Protein AF-A0A672TJY0-F1 (afdb_monomer)

Organism: Strigops habroptila (NCBI:txid2489341)

Nearest PDB structures (foldseek):
  9bcs-assembly1_A  TM=6.767E-01  e=7.576E-10  Homo sapiens
  9bcs-assembly1_B  TM=6.157E-01  e=4.297E-10  Homo sapiens
  9bcv-assembly1_B  TM=7.831E-01  e=4.524E-06  Homo sapiens
  7d9s-assembly1_A  TM=6.831E-01  e=6.603E-06  Homo sapiens
  8hbe-assembly1_A  TM=6.347E-01  e=1.406E-05  Homo sapiens

InterPro domains:
  IPR001054 Adenylyl cyclase class-3/4/guanylyl cyclase [PF00211] (89-142)
  IPR001054 Adenylyl cyclase class-3/4/guanylyl cyclase [PS50125] (97-141)
  IPR001054 Adenylyl cyclase class-3/4/guanylyl cyclase [SM00044] (61-185)
  IPR001054 Adenylyl cyclase class-3/4/guanylyl cyclase [cd07302] (95-141)
  IPR011645 Haem NO binding associated [PF07701] (37-82)
  IPR029787 Nucleotide cyclase [G3DSA:3.30.70.1230] (84-148)
  IPR029787 Nucleotide cyclase [SSF55073] (83-142)
  IPR050401 Cyclic nucleotide synthase [PTHR11920] (1-141)

Foldseek 3Di:
DVQCPDPDPVSHDDPVVVVVVVVVVCPVPPCVPVVVVVVVVVVVVVVVVVVVVVVVVVVVVVVVVVLVVLVVVDPPVVSVCVVVVHDDDDDDDPDKDKDWDDDPCLVVVPVVDDPVVNVVVVVVLVVQLVVLVVVDQWDWDDDDHTIIIIHPPDPPDDPDPDPVVVVSVVSSVVVVVVVVCVVDPDDDDDD

pLDDT: mean 75.31, std 16.15, range [34.59, 96.5]

Secondary structure (DSSP, 8-state):
-GGGG-SSGGGSPPHHHHHHHHHHHTTTTHHHHHHHHHHHHHHHHHHHHHHHHHHHHHHHHHHHHHHHHHHHHS-HHHHHHHHTT---PPPP-S---EEE---TTHHHHHHHS-HHHHHHHHHHHHHHHHHHHTTSS-EEEEETTEEEEEPPPP-S------THHHHHHHHHHHHHHHHHHHH-S--PPP-

Mean predicted aligned error: 16.11 Å

Structure (mmCIF, N/CA/C/O backbone):
data_AF-A0A672TJY0-F1
#
_entry.id   AF-A0A672TJY0-F1
#
loop_
_atom_site.group_PDB
_atom_site.id
_atom_site.type_symbol
_atom_site.label_atom_id
_atom_site.label_alt_id
_atom_site.label_comp_id
_atom_site.label_asym_id
_atom_site.label_entity_id
_atom_site.label_seq_id
_atom_site.pdbx_PDB_ins_code
_atom_site.Cartn_x
_atom_site.Cartn_y
_atom_site.Cartn_z
_atom_site.occupancy
_atom_site.B_iso_or_equiv
_atom_site.auth_seq_id
_atom_site.auth_comp_id
_atom_site.auth_asym_id
_atom_site.auth_atom_id
_atom_site.pdbx_PDB_model_num
ATOM 1 N N . MET A 1 1 ? -26.526 -12.636 70.906 1.00 60.78 1 MET A N 1
ATOM 2 C CA . MET A 1 1 ? -26.322 -13.919 70.184 1.00 60.78 1 MET A CA 1
ATOM 3 C C . MET A 1 1 ? -26.389 -15.141 71.097 1.00 60.78 1 MET A C 1
ATOM 5 O O . MET A 1 1 ? -27.120 -16.050 70.745 1.00 60.78 1 MET A O 1
ATOM 9 N N . LYS A 1 2 ? -25.710 -15.193 72.260 1.00 67.88 2 LYS A N 1
ATOM 10 C CA . LYS A 1 2 ? -25.838 -16.337 73.198 1.00 67.88 2 LYS A CA 1
ATOM 11 C C . LYS A 1 2 ? -27.252 -16.492 73.793 1.00 67.88 2 LYS A C 1
ATOM 13 O O . LYS A 1 2 ? -27.702 -17.608 74.003 1.00 67.88 2 LYS A O 1
ATOM 18 N N . GLU A 1 3 ? -27.973 -15.387 73.980 1.00 70.31 3 GLU A N 1
ATOM 19 C CA . GLU A 1 3 ? -29.345 -15.362 74.525 1.00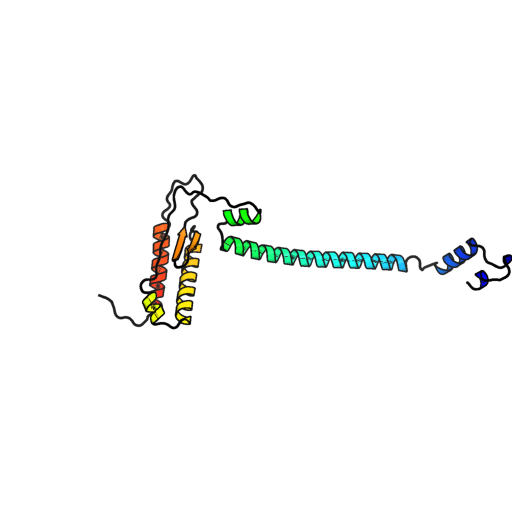 70.31 3 GLU A CA 1
ATOM 20 C C . GLU A 1 3 ? -30.402 -15.978 73.589 1.00 70.31 3 GLU A C 1
ATOM 22 O O . GLU A 1 3 ? -31.406 -16.507 74.056 1.00 70.31 3 GLU A O 1
ATOM 27 N N . CYS A 1 4 ? -30.152 -16.008 72.274 1.00 71.81 4 CYS A N 1
ATOM 28 C CA . CYS A 1 4 ? -31.047 -16.641 71.295 1.00 71.81 4 CYS A CA 1
ATOM 29 C C . CYS A 1 4 ? -31.077 -18.176 71.420 1.00 71.81 4 CYS A C 1
ATOM 31 O O . CYS A 1 4 ? -32.008 -18.814 70.938 1.00 71.81 4 CYS A O 1
ATOM 33 N N . TRP A 1 5 ? -30.068 -18.756 72.081 1.00 75.56 5 TRP A N 1
ATOM 34 C CA . TRP A 1 5 ? -29.913 -20.194 72.315 1.00 75.56 5 TRP A CA 1
ATOM 35 C C . TRP A 1 5 ? -30.349 -20.615 73.723 1.00 75.56 5 TRP A C 1
ATOM 37 O O . TRP A 1 5 ? -30.040 -21.721 74.154 1.00 75.56 5 TRP A O 1
ATOM 47 N N . SER A 1 6 ? -31.054 -19.748 74.460 1.00 83.06 6 SER A N 1
ATOM 48 C CA . SER A 1 6 ? -31.549 -20.090 75.796 1.00 83.06 6 SER A CA 1
ATOM 49 C C . SER A 1 6 ? -32.483 -21.305 75.743 1.00 83.06 6 SER A C 1
ATOM 51 O O . SER A 1 6 ? -33.365 -21.379 74.886 1.00 83.06 6 SER A O 1
ATOM 53 N N . GLU A 1 7 ? -32.315 -22.264 76.653 1.00 77.75 7 GLU A N 1
ATOM 54 C CA . GLU A 1 7 ? -33.184 -23.449 76.751 1.00 77.75 7 GLU A CA 1
ATOM 55 C C . GLU A 1 7 ? -34.613 -23.091 77.185 1.00 77.75 7 GLU A C 1
ATOM 57 O O . GLU A 1 7 ? -35.556 -23.816 76.881 1.00 77.75 7 GLU A O 1
ATOM 62 N N . GLN A 1 8 ? -34.789 -21.938 77.837 1.00 78.00 8 GLN A N 1
ATOM 63 C CA . GLN A 1 8 ? -36.092 -21.421 78.246 1.00 78.00 8 GLN A CA 1
ATOM 64 C C . GLN A 1 8 ? -36.676 -20.527 77.134 1.00 78.00 8 GLN A C 1
ATOM 66 O O . GLN A 1 8 ? -36.076 -19.490 76.833 1.00 78.00 8 GLN A O 1
ATOM 71 N N . PRO A 1 9 ? -37.835 -20.878 76.533 1.00 76.25 9 PRO A N 1
ATOM 72 C CA . PRO A 1 9 ? -38.401 -20.156 75.387 1.00 76.25 9 PRO A CA 1
ATOM 73 C C . PRO A 1 9 ? -38.665 -18.672 75.659 1.00 76.25 9 PRO A C 1
ATOM 75 O O . PRO A 1 9 ? -38.438 -17.837 74.794 1.00 76.25 9 PRO A O 1
ATOM 78 N N . GLU A 1 10 ? -39.078 -18.343 76.881 1.00 79.19 10 GLU A N 1
ATOM 79 C CA . GLU A 1 10 ? -39.470 -16.988 77.293 1.00 79.19 10 GLU A CA 1
ATOM 80 C C . GLU A 1 10 ? -38.282 -16.033 77.466 1.00 79.19 10 GLU A C 1
ATOM 82 O O . GLU A 1 10 ? -38.445 -14.818 77.462 1.00 79.19 10 GLU A O 1
ATOM 87 N N . LYS A 1 11 ? -37.068 -16.579 77.606 1.00 78.31 11 LYS A N 1
ATOM 88 C CA . LYS A 1 11 ? -35.829 -15.799 77.720 1.00 78.31 11 LYS A CA 1
ATOM 89 C C . LYS A 1 11 ? -35.180 -15.519 76.370 1.00 78.31 11 LYS A C 1
ATOM 91 O O . LYS A 1 11 ? -34.164 -14.826 76.321 1.00 78.31 11 LYS A O 1
ATOM 96 N N . ARG A 1 12 ? -35.723 -16.073 75.282 1.00 82.81 12 ARG A N 1
ATOM 97 C CA . ARG A 1 12 ? -35.229 -15.782 73.939 1.00 82.81 12 ARG A CA 1
ATOM 98 C C . ARG A 1 12 ? -35.766 -14.418 73.509 1.00 82.81 12 ARG A C 1
ATOM 100 O O . ARG A 1 12 ? -36.970 -14.194 73.604 1.00 82.81 12 ARG A O 1
ATOM 107 N N . PRO A 1 13 ? -34.902 -13.517 73.024 1.00 81.88 13 PRO A N 1
ATOM 108 C CA . PRO A 1 13 ? -35.352 -12.231 72.525 1.00 81.88 13 PRO A CA 1
ATOM 109 C C . PRO A 1 13 ? -36.282 -12.418 71.324 1.00 81.88 13 PRO A C 1
ATOM 111 O O . PRO A 1 13 ? -36.065 -13.291 70.477 1.00 81.88 13 PRO A O 1
ATOM 114 N N . THR A 1 14 ? -37.311 -11.580 71.241 1.00 81.12 14 THR A N 1
ATOM 115 C CA . THR A 1 14 ? -38.257 -11.579 70.121 1.00 81.12 14 THR A CA 1
ATOM 116 C C . THR A 1 14 ? -37.554 -11.123 68.840 1.00 81.12 14 THR A C 1
ATOM 118 O O . THR A 1 14 ? -36.586 -10.362 68.894 1.00 81.12 14 THR A O 1
ATOM 121 N N . ILE A 1 15 ? -38.054 -11.541 67.672 1.00 78.50 15 ILE A N 1
ATOM 122 C CA . ILE A 1 15 ? -37.489 -11.159 66.364 1.00 78.50 15 ILE A CA 1
ATOM 123 C C . ILE A 1 15 ? -37.313 -9.638 66.245 1.00 78.50 15 ILE A C 1
ATOM 125 O O . ILE A 1 15 ? -36.255 -9.193 65.804 1.00 78.50 15 ILE A O 1
ATOM 129 N N . ASP A 1 16 ? -38.270 -8.846 66.730 1.00 79.19 16 ASP A N 1
ATOM 130 C CA . ASP A 1 16 ? -38.181 -7.380 66.712 1.00 79.19 16 ASP A CA 1
ATOM 131 C C . ASP A 1 16 ? -37.007 -6.845 67.550 1.00 79.19 16 ASP A C 1
ATOM 133 O O . ASP A 1 16 ? -36.272 -5.963 67.112 1.00 79.19 16 ASP A O 1
ATOM 137 N N . GLN A 1 17 ? -36.746 -7.445 68.715 1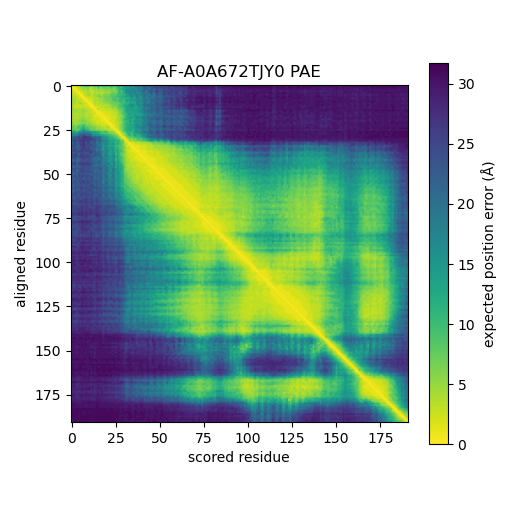.00 80.06 17 GLN A N 1
ATOM 138 C CA . GLN A 1 17 ? -35.631 -7.068 69.593 1.00 80.06 17 GLN A CA 1
ATOM 139 C C . GLN A 1 17 ? -34.272 -7.432 68.979 1.00 80.06 17 GLN A C 1
ATOM 141 O O . GLN A 1 17 ? -33.296 -6.691 69.123 1.00 80.06 17 GLN A O 1
ATOM 146 N N . ILE A 1 18 ? -34.205 -8.557 68.258 1.00 76.81 18 ILE A N 1
ATOM 147 C CA . ILE A 1 18 ? -33.018 -8.958 67.492 1.00 76.81 18 ILE A CA 1
ATOM 148 C C . ILE A 1 18 ? -32.789 -7.974 66.339 1.00 76.81 18 ILE A C 1
ATOM 150 O O . ILE A 1 18 ? -31.654 -7.547 66.112 1.00 76.81 18 ILE A O 1
ATOM 154 N N . PHE A 1 19 ? -33.854 -7.576 65.640 1.00 74.31 19 PHE A N 1
ATOM 155 C CA . PHE A 1 19 ? -33.788 -6.584 64.569 1.00 74.31 19 PHE A CA 1
ATOM 156 C C . PHE A 1 19 ? -33.321 -5.220 65.077 1.00 74.31 19 PHE A C 1
ATOM 158 O O . PHE A 1 19 ? -32.465 -4.607 64.439 1.00 74.31 19 PHE A O 1
ATOM 165 N N . ASP A 1 20 ? -33.798 -4.766 66.234 1.00 75.00 20 ASP A N 1
ATOM 166 C CA . ASP A 1 20 ? -33.368 -3.504 66.837 1.00 75.00 20 ASP A CA 1
ATOM 167 C C . ASP A 1 20 ? -31.916 -3.550 67.333 1.00 75.00 20 ASP A C 1
ATOM 169 O O . ASP A 1 20 ? -31.157 -2.600 67.101 1.00 75.00 20 ASP A O 1
ATOM 173 N N . GLN A 1 21 ? -31.467 -4.673 67.908 1.00 74.62 21 GLN A N 1
ATOM 174 C CA . GLN A 1 21 ? -30.045 -4.884 68.210 1.00 74.62 21 GLN A CA 1
ATOM 175 C C . GLN A 1 21 ? -29.193 -4.845 66.938 1.00 74.62 21 GLN A C 1
ATOM 177 O O . GLN A 1 21 ? -28.171 -4.159 66.898 1.00 74.62 21 GLN A O 1
ATOM 182 N N . PHE A 1 22 ? -29.622 -5.521 65.872 1.00 69.50 22 PHE A N 1
ATOM 183 C CA . PHE A 1 22 ? -28.904 -5.540 64.598 1.00 69.50 22 PHE A CA 1
ATOM 184 C C . PHE A 1 22 ? -28.882 -4.158 63.928 1.00 69.50 22 PHE A C 1
ATOM 186 O O . PHE A 1 22 ? -27.872 -3.737 63.360 1.00 69.50 22 PH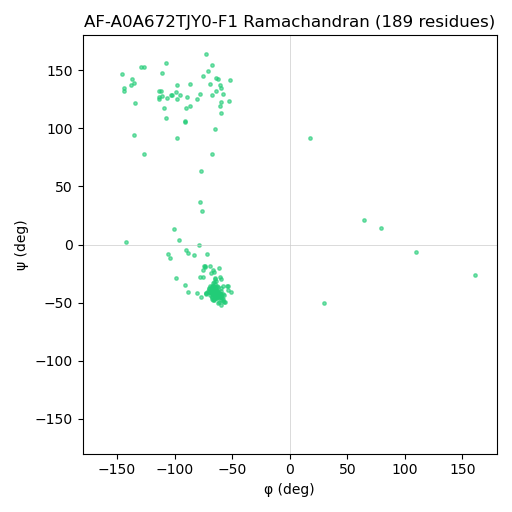E A O 1
ATOM 193 N N . LYS A 1 23 ? -29.973 -3.399 64.048 1.00 68.62 23 LYS A N 1
ATOM 194 C CA . LYS A 1 23 ? -30.097 -2.017 63.573 1.00 68.62 23 LYS A CA 1
ATOM 195 C C . LYS A 1 23 ? -29.194 -1.067 64.361 1.00 68.62 23 LYS A C 1
ATOM 197 O O . LYS A 1 23 ? -28.621 -0.163 63.759 1.00 68.62 23 LYS A O 1
ATOM 202 N N . SER A 1 24 ? -29.011 -1.297 65.663 1.00 66.81 24 SER A N 1
ATOM 203 C CA . SER A 1 24 ? -28.065 -0.561 66.510 1.00 66.81 24 SER A CA 1
ATOM 204 C C . SER A 1 24 ? -26.605 -0.901 66.196 1.00 66.81 24 SER A C 1
ATOM 206 O O . SER A 1 24 ? -25.774 -0.003 66.126 1.00 66.81 24 SER A O 1
ATOM 208 N N . ILE A 1 25 ? -26.288 -2.173 65.932 1.00 69.25 25 ILE A N 1
ATOM 209 C CA . ILE A 1 25 ? -24.944 -2.616 65.509 1.00 69.25 25 ILE A CA 1
ATOM 210 C C . ILE A 1 25 ? -24.576 -2.037 64.130 1.00 69.25 25 ILE A C 1
ATOM 212 O O . ILE A 1 25 ? -23.407 -1.774 63.847 1.00 69.25 25 ILE A O 1
ATOM 216 N N . ASN A 1 26 ? -25.582 -1.790 63.287 1.00 62.22 26 ASN A N 1
ATOM 217 C CA . ASN A 1 26 ? -25.426 -1.206 61.957 1.00 62.22 26 ASN A CA 1
ATOM 218 C C . ASN A 1 26 ? -25.650 0.316 61.891 1.00 62.22 26 ASN A C 1
ATOM 220 O O . ASN A 1 26 ? -25.586 0.876 60.789 1.00 62.22 26 ASN A O 1
ATOM 224 N N . LYS A 1 27 ? -25.881 1.011 63.018 1.00 54.38 27 LYS A N 1
ATOM 225 C CA . LYS A 1 27 ? -25.923 2.485 63.054 1.00 54.38 27 LYS A CA 1
ATOM 226 C C . LYS A 1 27 ? -24.528 3.024 62.708 1.00 54.38 27 LYS A C 1
ATOM 228 O O . LYS A 1 27 ? -23.634 3.032 63.542 1.00 54.38 27 LYS A O 1
ATOM 233 N N . GLY A 1 28 ? -24.353 3.429 61.448 1.00 56.12 28 GLY A N 1
ATOM 234 C CA . GLY A 1 28 ? -23.105 3.973 60.893 1.00 56.12 28 GLY A CA 1
ATOM 235 C C . GLY A 1 28 ? -22.367 3.069 59.896 1.00 56.12 28 GLY A C 1
ATOM 236 O O . GLY A 1 28 ? -21.402 3.518 59.294 1.00 56.12 28 GLY A O 1
ATOM 237 N N . ARG A 1 29 ? -22.805 1.816 59.677 1.00 56.53 29 ARG A N 1
ATOM 238 C CA . ARG A 1 29 ? -22.140 0.866 58.749 1.00 56.53 29 ARG A CA 1
ATOM 239 C C . ARG A 1 29 ? -22.870 0.622 57.426 1.00 56.53 29 ARG A C 1
ATOM 241 O O . ARG A 1 29 ? -22.308 -0.022 56.547 1.00 56.53 29 ARG A O 1
ATOM 248 N N . LYS A 1 30 ? -24.100 1.125 57.267 1.00 53.59 30 LYS A N 1
ATOM 249 C CA . LYS A 1 30 ? -24.905 0.912 56.047 1.00 53.59 30 LYS A CA 1
ATOM 250 C C . LYS A 1 30 ? -24.317 1.571 54.795 1.00 53.59 30 LYS A C 1
ATOM 252 O O . LYS A 1 30 ? -24.599 1.104 53.701 1.00 53.59 30 LYS A O 1
ATOM 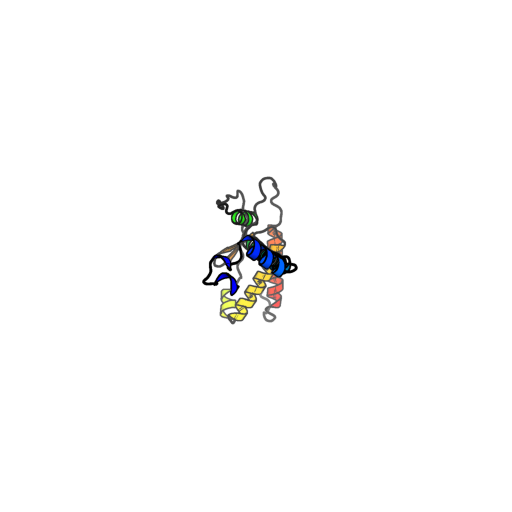257 N N . THR A 1 31 ? -23.506 2.609 54.963 1.00 54.44 31 THR A N 1
ATOM 258 C CA . THR A 1 31 ? -22.876 3.348 53.864 1.00 54.44 31 THR A CA 1
ATOM 259 C C . THR A 1 31 ? -21.634 2.618 53.343 1.00 54.44 31 THR A C 1
ATOM 261 O O . THR A 1 31 ? -21.522 2.384 52.154 1.00 54.44 31 THR A O 1
ATOM 264 N N . ASN A 1 32 ? -20.783 2.059 54.210 1.00 67.81 32 ASN A N 1
ATOM 265 C CA . ASN A 1 32 ? -19.475 1.531 53.785 1.00 67.81 32 ASN A CA 1
ATOM 266 C C . ASN A 1 32 ? -19.491 0.348 52.792 1.00 67.81 32 ASN A C 1
ATOM 268 O O . ASN A 1 32 ? -18.633 0.301 51.918 1.00 67.81 32 ASN A O 1
ATOM 272 N N . ILE A 1 33 ? -20.401 -0.630 52.912 1.00 73.44 33 ILE A N 1
ATOM 273 C CA . ILE A 1 33 ? -20.382 -1.815 52.021 1.00 73.44 33 ILE A CA 1
ATOM 274 C C . ILE A 1 33 ? -20.959 -1.472 50.648 1.00 73.44 33 ILE A C 1
ATOM 276 O O . ILE A 1 33 ? -20.384 -1.845 49.628 1.00 73.44 33 ILE A O 1
ATOM 280 N N . ILE A 1 34 ? -22.085 -0.756 50.630 1.00 78.31 34 ILE A N 1
ATOM 281 C CA . ILE A 1 34 ? -22.734 -0.340 49.386 1.00 78.31 34 ILE A CA 1
ATOM 282 C C . ILE A 1 34 ? -21.841 0.674 48.673 1.00 78.31 34 ILE A C 1
ATOM 284 O O . ILE A 1 34 ? -21.562 0.467 47.502 1.00 78.31 34 ILE A O 1
ATOM 288 N N . ASP A 1 35 ? -21.291 1.666 49.380 1.00 78.00 35 ASP A N 1
ATOM 289 C CA . ASP A 1 35 ? -20.353 2.639 48.805 1.00 78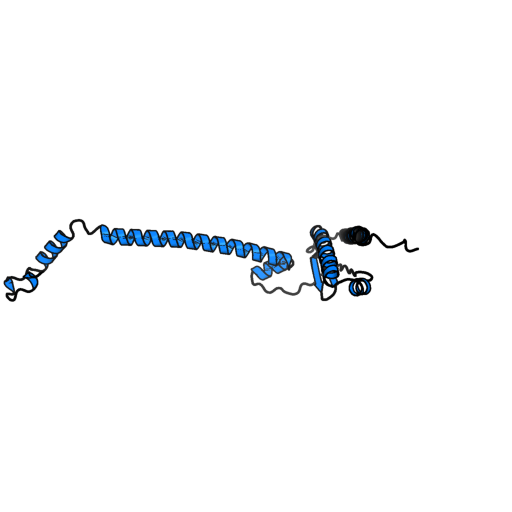.00 35 ASP A CA 1
ATOM 290 C C . ASP A 1 35 ? -19.077 1.960 48.292 1.00 78.00 35 ASP A C 1
ATOM 292 O O . ASP A 1 35 ? -18.555 2.332 47.245 1.00 78.00 35 ASP A O 1
ATOM 296 N N . SER A 1 36 ? -18.579 0.924 48.980 1.00 81.88 36 SER A N 1
ATOM 297 C CA . SER A 1 36 ? -17.430 0.152 48.498 1.00 81.88 36 SER A CA 1
ATOM 298 C C . SER A 1 36 ? -17.747 -0.636 47.228 1.00 81.88 36 SER A C 1
ATOM 300 O O . SER A 1 36 ? -16.880 -0.722 46.363 1.00 81.88 36 SER A O 1
ATOM 302 N N . MET A 1 37 ? -18.943 -1.219 47.104 1.00 82.12 37 MET A N 1
ATOM 303 C CA . MET A 1 37 ? -19.368 -1.882 45.867 1.00 82.12 37 MET A CA 1
ATOM 304 C C . MET A 1 37 ? -19.618 -0.880 44.743 1.00 82.12 37 MET A C 1
ATOM 306 O O . MET A 1 37 ? -19.260 -1.152 43.605 1.00 82.12 37 MET A O 1
ATOM 3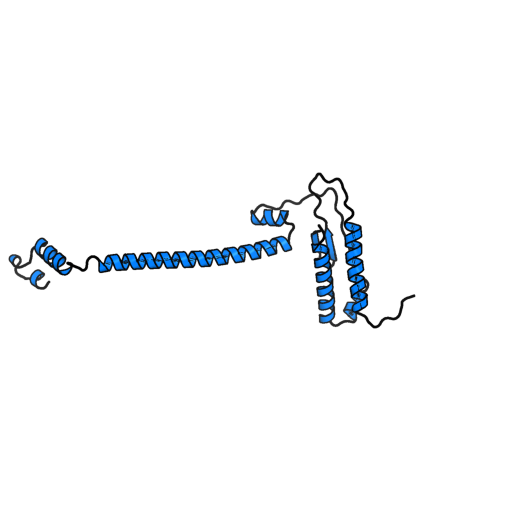10 N N . LEU A 1 38 ? -20.175 0.287 45.060 1.00 84.75 38 LEU A N 1
ATOM 311 C CA . LEU A 1 38 ? -20.447 1.352 44.099 1.00 84.75 38 LEU A CA 1
ATOM 312 C C . LEU A 1 38 ? -19.137 1.914 43.539 1.00 84.75 38 LEU A C 1
ATOM 314 O O . LEU A 1 38 ? -18.952 1.939 42.330 1.00 84.75 38 LEU A O 1
ATOM 318 N N . ARG A 1 39 ? -18.167 2.198 44.413 1.00 85.31 39 ARG A N 1
ATOM 319 C CA . ARG A 1 39 ? -16.814 2.617 44.031 1.00 85.31 39 ARG A CA 1
ATOM 320 C C . ARG A 1 39 ? -16.062 1.538 43.249 1.00 85.31 39 ARG A C 1
ATOM 322 O O . ARG A 1 39 ? -15.302 1.849 42.340 1.00 85.31 39 ARG A O 1
ATOM 329 N N . MET A 1 40 ? -16.270 0.266 43.589 1.00 87.12 40 MET A N 1
ATOM 330 C CA . MET A 1 40 ? -15.704 -0.853 42.836 1.00 87.12 40 MET A CA 1
ATOM 331 C C . MET A 1 40 ? -16.314 -0.941 41.429 1.00 87.12 40 MET A C 1
ATOM 333 O O . MET A 1 40 ? -15.573 -1.119 40.469 1.00 87.12 40 MET A O 1
ATOM 337 N N . LEU A 1 41 ? -17.632 -0.769 41.289 1.00 90.94 41 LEU A N 1
ATOM 338 C CA . LEU A 1 41 ? -18.321 -0.730 39.995 1.00 90.94 41 LEU A CA 1
ATOM 339 C C . LEU A 1 41 ? -17.905 0.480 39.152 1.00 90.94 41 LEU A C 1
ATOM 341 O O . LEU A 1 41 ? -17.645 0.317 37.965 1.00 90.94 41 LEU A O 1
ATOM 345 N N . GLU A 1 42 ? -17.784 1.663 39.755 1.00 90.50 42 GLU A N 1
ATOM 346 C CA . GLU A 1 42 ? -17.271 2.871 39.096 1.00 90.50 42 GLU A CA 1
ATOM 347 C C . GLU A 1 42 ? -15.842 2.660 38.588 1.00 90.50 42 GLU A C 1
ATOM 349 O O . GLU A 1 42 ? -15.541 2.967 37.436 1.00 90.50 42 GLU A O 1
ATOM 354 N N . GLN A 1 43 ? -14.973 2.066 39.411 1.00 91.38 43 GLN A N 1
ATOM 355 C CA . GLN A 1 43 ? -13.606 1.751 39.012 1.00 91.38 43 GLN A CA 1
ATOM 356 C C . GLN A 1 43 ? -13.566 0.716 37.879 1.00 91.38 43 GLN A C 1
ATOM 358 O O . GLN A 1 43 ? -12.793 0.875 36.939 1.00 91.38 43 GLN A O 1
ATOM 363 N N . TYR A 1 44 ? -14.408 -0.322 37.926 1.00 93.00 44 TYR A N 1
ATOM 364 C CA . TYR A 1 44 ? -14.514 -1.280 36.823 1.00 93.00 44 TYR A CA 1
ATOM 365 C C . TYR A 1 44 ? -15.030 -0.621 35.539 1.00 93.00 44 TYR A C 1
ATOM 367 O O . TYR A 1 44 ? -14.482 -0.907 34.481 1.00 93.00 44 TYR A O 1
ATOM 375 N N . SER A 1 45 ? -16.028 0.267 35.621 1.00 93.50 45 SER A N 1
ATOM 376 C CA . SER A 1 45 ? -16.551 1.013 34.467 1.00 93.50 45 SER A CA 1
ATOM 377 C C . SER A 1 45 ? -15.472 1.891 33.841 1.00 93.50 45 SER A C 1
ATOM 379 O O . SER A 1 45 ? -15.237 1.791 32.643 1.00 93.50 45 SER A O 1
ATOM 381 N N . SER A 1 46 ? -14.759 2.676 34.655 1.00 94.25 46 SER A N 1
ATOM 382 C CA . SER A 1 46 ? -13.666 3.538 34.188 1.00 94.25 46 SER A CA 1
ATOM 383 C C . SER A 1 46 ? -12.555 2.726 33.525 1.00 94.25 46 SER A C 1
ATOM 385 O O . SER A 1 46 ? -12.132 3.047 32.421 1.00 94.25 46 SER A O 1
ATOM 387 N N . ASN A 1 47 ? -12.111 1.639 34.164 1.00 94.62 47 ASN A N 1
ATOM 388 C CA . ASN A 1 47 ? -11.060 0.790 33.606 1.00 94.62 47 ASN A CA 1
ATOM 389 C C . ASN A 1 47 ? -11.504 0.128 32.290 1.00 94.62 47 ASN A C 1
ATOM 391 O O . ASN A 1 47 ? -10.692 -0.053 31.385 1.00 94.62 47 ASN A O 1
ATOM 395 N N . LEU A 1 48 ? -12.780 -0.261 32.185 1.00 95.19 48 LEU A N 1
ATOM 396 C CA . LEU A 1 48 ? -13.337 -0.844 30.966 1.00 95.19 48 LEU A CA 1
ATOM 397 C C . LEU A 1 48 ? -13.407 0.196 29.844 1.00 95.19 48 LEU A C 1
ATOM 399 O O . LEU A 1 48 ? -13.069 -0.125 28.712 1.00 95.19 48 LEU A O 1
ATOM 403 N N . GLU A 1 49 ? -13.818 1.426 30.147 1.00 95.50 49 GLU A N 1
ATOM 404 C CA . GLU A 1 49 ? -13.833 2.532 29.187 1.00 95.50 49 GLU A CA 1
ATOM 405 C C . GLU A 1 49 ? -12.428 2.851 28.675 1.00 95.50 49 GLU A C 1
ATOM 407 O O . GLU A 1 49 ? -12.239 2.989 27.467 1.00 95.50 49 GLU A O 1
ATOM 412 N N . ASP A 1 50 ? -11.437 2.892 29.568 1.00 95.38 50 ASP A N 1
ATOM 413 C CA . ASP A 1 50 ? -10.040 3.102 29.192 1.00 95.38 50 ASP A CA 1
ATOM 414 C C . ASP A 1 50 ? -9.526 1.970 28.293 1.00 95.38 50 ASP A C 1
ATOM 416 O O . ASP A 1 50 ? -8.920 2.240 27.255 1.00 95.38 50 ASP A O 1
ATOM 420 N N . LEU A 1 51 ? -9.833 0.713 28.634 1.00 95.62 51 LEU A N 1
ATOM 421 C CA . LEU A 1 51 ? -9.456 -0.444 27.822 1.00 95.62 51 LEU A CA 1
ATOM 422 C C . LEU A 1 51 ? -10.161 -0.434 26.460 1.00 95.62 51 LEU A C 1
ATOM 424 O O . LEU A 1 51 ? -9.537 -0.692 25.437 1.00 95.62 51 LEU A O 1
ATOM 428 N N . ILE A 1 52 ? -11.461 -0.131 26.416 1.00 96.50 52 ILE A N 1
ATOM 429 C CA . ILE A 1 52 ? -12.209 -0.023 25.158 1.00 96.50 52 ILE A CA 1
ATOM 430 C C . ILE A 1 52 ? -11.604 1.076 24.291 1.00 96.50 52 ILE A C 1
ATOM 432 O O . ILE A 1 52 ? -11.423 0.855 23.093 1.00 96.50 52 ILE A O 1
ATOM 436 N N . ARG A 1 53 ? -11.265 2.233 24.872 1.00 95.69 53 ARG A N 1
ATOM 437 C CA . ARG A 1 53 ? -10.623 3.332 24.148 1.00 95.69 53 ARG A CA 1
ATOM 438 C C . ARG A 1 53 ? -9.294 2.885 23.547 1.00 95.69 53 ARG A C 1
ATOM 440 O O . ARG A 1 53 ? -9.128 3.010 22.339 1.00 95.69 53 ARG A O 1
ATOM 447 N N . GLU A 1 54 ? -8.410 2.294 24.346 1.00 96.06 54 GLU A N 1
ATOM 448 C CA . GLU A 1 54 ? -7.107 1.794 23.886 1.00 96.06 54 GLU A CA 1
ATOM 449 C C . GLU A 1 54 ? -7.261 0.783 22.740 1.00 96.06 54 GLU A C 1
ATOM 451 O O . GLU A 1 54 ? -6.668 0.933 21.674 1.00 96.06 54 GLU A O 1
ATOM 456 N N . ARG A 1 55 ? -8.139 -0.212 22.903 1.00 95.44 55 ARG A N 1
ATOM 457 C CA . ARG A 1 55 ? -8.380 -1.230 21.868 1.00 95.44 55 ARG A CA 1
ATOM 458 C C . ARG A 1 55 ? -9.020 -0.655 20.606 1.00 95.44 55 ARG A C 1
ATOM 460 O O . ARG A 1 55 ? -8.755 -1.156 19.515 1.00 95.44 55 ARG A O 1
ATOM 467 N N . THR A 1 56 ? -9.855 0.372 20.739 1.00 95.44 56 THR A N 1
ATOM 468 C CA . THR A 1 56 ? -10.462 1.067 19.595 1.00 95.44 56 THR A CA 1
ATOM 469 C C . THR A 1 56 ? -9.412 1.867 18.828 1.00 95.44 56 THR A C 1
ATOM 471 O O . THR A 1 56 ? -9.404 1.834 17.600 1.00 95.44 56 THR A O 1
ATOM 474 N N . GLU A 1 57 ? -8.495 2.534 19.531 1.00 96.50 57 GLU A N 1
ATOM 475 C CA . GLU A 1 57 ? -7.371 3.252 18.920 1.00 96.50 57 GLU A CA 1
ATOM 476 C C . GLU A 1 57 ? -6.426 2.293 18.179 1.00 96.50 57 GLU A C 1
ATOM 478 O O . GLU A 1 57 ? -6.085 2.537 17.020 1.00 96.50 57 GLU A O 1
ATOM 483 N N . GLU A 1 58 ? -6.058 1.165 18.792 1.00 95.38 58 GLU A N 1
ATOM 484 C CA . GLU A 1 58 ? -5.243 0.131 18.139 1.00 95.38 58 GLU A CA 1
ATOM 485 C C . GLU A 1 58 ? -5.920 -0.433 16.882 1.00 95.38 58 GLU A C 1
ATOM 487 O O . GLU A 1 58 ? -5.271 -0.601 15.846 1.00 95.38 58 GLU A O 1
ATOM 492 N N . LEU A 1 59 ? -7.227 -0.704 16.959 1.00 95.19 59 LEU A N 1
ATOM 493 C CA . LEU A 1 59 ? -8.003 -1.207 15.829 1.00 95.19 59 LEU A CA 1
ATOM 494 C C . LEU A 1 59 ? -8.029 -0.202 14.674 1.00 95.19 59 LEU A C 1
ATOM 496 O O . LEU A 1 59 ? -7.873 -0.595 13.520 1.00 95.19 59 LEU A O 1
ATOM 500 N N . GLU A 1 60 ? -8.207 1.083 14.973 1.00 95.06 60 GLU A N 1
ATOM 5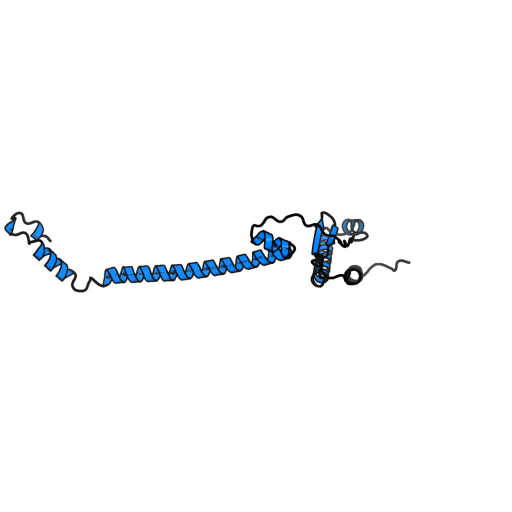01 C CA . GLU A 1 60 ? -8.238 2.135 13.959 1.00 95.06 60 GLU A CA 1
ATOM 502 C C . GLU A 1 60 ? -6.870 2.302 13.279 1.00 95.06 60 GLU A C 1
ATOM 504 O O . GLU A 1 60 ? -6.796 2.397 12.053 1.00 95.06 60 GLU A O 1
ATOM 509 N N . LEU A 1 61 ? -5.772 2.240 14.039 1.00 95.06 61 LEU A N 1
ATOM 510 C CA . LEU A 1 61 ? -4.418 2.264 13.475 1.00 95.06 61 LEU A CA 1
ATOM 511 C C . LEU A 1 61 ? -4.159 1.070 12.550 1.00 95.06 61 LEU A C 1
ATOM 513 O O . LEU A 1 61 ? -3.577 1.226 11.473 1.00 95.06 61 LEU A O 1
ATOM 517 N N . GLU A 1 62 ? -4.582 -0.126 12.951 1.00 92.69 62 GLU A N 1
ATOM 518 C CA . GLU A 1 62 ? -4.382 -1.332 12.148 1.00 92.69 62 GLU A CA 1
ATOM 519 C C . GLU A 1 62 ? -5.259 -1.339 10.890 1.00 92.69 62 GLU A C 1
ATOM 521 O O . GLU A 1 62 ? -4.802 -1.701 9.799 1.00 92.69 62 GLU A O 1
ATOM 526 N N . LYS A 1 63 ? -6.494 -0.844 11.008 1.00 91.50 63 LYS A N 1
ATOM 527 C CA . LYS A 1 63 ? -7.385 -0.614 9.871 1.00 91.50 63 LYS A CA 1
ATOM 528 C C . LYS A 1 63 ? -6.762 0.360 8.869 1.00 91.50 63 LYS A C 1
ATOM 530 O O . LYS A 1 63 ? -6.723 0.053 7.683 1.00 91.50 63 LYS A O 1
ATOM 535 N N . GLN A 1 64 ? -6.197 1.479 9.324 1.00 92.31 64 GLN A N 1
ATOM 536 C CA . GLN A 1 64 ? -5.535 2.449 8.441 1.00 92.31 64 GLN A CA 1
ATOM 537 C C . GLN A 1 64 ? -4.333 1.853 7.697 1.00 92.31 64 GLN A C 1
ATOM 539 O O . GLN A 1 64 ? -4.151 2.113 6.505 1.00 92.31 64 GLN A O 1
ATOM 544 N N . LYS A 1 65 ? -3.516 1.028 8.365 1.00 91.50 65 LYS A N 1
ATOM 545 C CA . LYS A 1 65 ? -2.404 0.321 7.705 1.00 91.50 65 LYS A CA 1
ATOM 546 C C . LYS A 1 65 ? -2.906 -0.654 6.644 1.00 91.50 65 LYS A C 1
ATOM 548 O O . LYS A 1 65 ? -2.352 -0.691 5.546 1.00 91.50 65 LYS A O 1
ATOM 553 N N . THR A 1 66 ? -3.953 -1.412 6.967 1.00 89.31 66 THR A N 1
ATOM 554 C CA . THR A 1 66 ? -4.559 -2.396 6.060 1.00 89.31 66 THR A CA 1
ATOM 555 C C . THR A 1 66 ? -5.148 -1.707 4.832 1.00 89.31 66 THR A C 1
ATOM 557 O O . THR A 1 66 ? -4.884 -2.118 3.704 1.00 89.31 66 THR A O 1
ATOM 560 N N . ASP A 1 67 ? -5.859 -0.598 5.035 1.00 88.19 67 ASP A N 1
ATOM 561 C CA . ASP A 1 67 ? -6.441 0.206 3.963 1.00 88.19 67 ASP A CA 1
ATOM 562 C C . ASP A 1 67 ? -5.372 0.788 3.037 1.00 88.19 67 ASP A C 1
ATOM 564 O O . ASP A 1 67 ? -5.531 0.753 1.817 1.00 88.19 67 ASP A O 1
ATOM 568 N N . LYS A 1 68 ? -4.266 1.286 3.604 1.00 87.88 68 LYS A N 1
ATOM 569 C CA . LYS A 1 68 ? -3.132 1.801 2.830 1.00 87.88 68 LYS A CA 1
ATOM 570 C C . LYS A 1 68 ? -2.456 0.706 2.008 1.00 87.88 68 LYS A C 1
ATOM 572 O O . LYS A 1 68 ? -2.056 0.953 0.876 1.00 87.88 68 LYS A O 1
ATOM 577 N N . LEU A 1 69 ? -2.310 -0.493 2.565 1.00 88.44 69 LEU A N 1
ATOM 578 C CA . LEU A 1 69 ? -1.732 -1.617 1.835 1.00 88.44 69 LEU A CA 1
ATOM 579 C C . LEU A 1 69 ? -2.643 -2.046 0.677 1.00 88.44 69 LEU A C 1
ATOM 581 O O . LEU A 1 69 ? -2.165 -2.310 -0.423 1.00 88.44 69 LEU A O 1
ATOM 585 N N . LEU A 1 70 ? -3.957 -2.072 0.906 1.00 86.88 70 LEU A N 1
ATOM 586 C CA . LEU A 1 70 ? -4.926 -2.476 -0.106 1.00 86.88 70 LEU A CA 1
ATOM 587 C C . LEU A 1 70 ? -4.911 -1.537 -1.321 1.00 86.88 70 LEU A C 1
ATOM 589 O O . LEU A 1 70 ? -4.918 -2.012 -2.455 1.00 86.88 70 LEU A O 1
ATOM 593 N N . THR A 1 71 ? -4.826 -0.224 -1.095 1.00 83.19 71 THR A N 1
ATOM 594 C CA . THR A 1 71 ? -4.755 0.775 -2.176 1.00 83.19 71 THR A CA 1
ATOM 595 C C . THR A 1 71 ? -3.403 0.819 -2.888 1.00 83.19 71 THR A C 1
ATOM 597 O O . THR A 1 71 ? -3.331 1.305 -4.010 1.00 83.19 71 THR A O 1
ATOM 600 N N . GLN A 1 72 ? -2.331 0.304 -2.276 1.00 82.44 72 GLN A N 1
ATOM 601 C CA . GLN A 1 72 ? -1.031 0.142 -2.942 1.00 82.44 72 GLN A CA 1
ATOM 602 C C . GLN A 1 72 ? -0.985 -1.080 -3.867 1.00 82.44 72 GLN A C 1
ATOM 604 O O . GLN A 1 72 ? -0.222 -1.091 -4.828 1.00 82.44 72 GLN A O 1
ATOM 609 N N . MET A 1 73 ? -1.780 -2.110 -3.573 1.00 83.50 73 MET A N 1
ATOM 610 C CA . MET A 1 73 ? -1.786 -3.365 -4.330 1.00 83.50 73 MET A CA 1
ATOM 611 C C . MET A 1 73 ? -2.801 -3.361 -5.477 1.00 83.50 73 MET A C 1
ATOM 613 O O . MET A 1 73 ? -2.571 -3.974 -6.521 1.00 83.50 73 MET A O 1
ATOM 617 N N . LEU A 1 74 ? -3.944 -2.706 -5.278 1.00 84.38 74 LEU A N 1
ATOM 618 C CA . LEU A 1 74 ? -5.096 -2.797 -6.168 1.00 84.38 74 LEU A CA 1
ATOM 619 C C . LEU A 1 74 ? -5.574 -1.412 -6.611 1.00 84.38 74 LEU A C 1
ATOM 621 O O . LEU A 1 74 ? -5.430 -0.449 -5.854 1.00 84.38 74 LEU A O 1
ATOM 625 N N . PRO A 1 75 ? -6.209 -1.317 -7.794 1.00 82.94 75 PRO A N 1
ATOM 626 C CA . PRO A 1 75 ? -6.915 -0.112 -8.212 1.00 82.94 75 PRO A CA 1
ATOM 627 C C . PRO A 1 75 ? -7.900 0.351 -7.124 1.00 82.94 75 PRO A C 1
ATOM 629 O O . PRO A 1 75 ? -8.562 -0.504 -6.518 1.00 82.94 75 PRO A O 1
ATOM 632 N N . PRO A 1 76 ? -8.070 1.665 -6.878 1.00 81.56 76 PRO A N 1
ATOM 633 C CA . PRO A 1 76 ? -8.955 2.171 -5.828 1.00 81.56 76 PRO A CA 1
ATOM 634 C C . PRO A 1 76 ? -10.393 1.644 -5.925 1.00 81.56 76 PRO A C 1
ATOM 636 O O . PRO A 1 76 ? -11.017 1.357 -4.906 1.00 81.56 76 PRO A O 1
ATOM 639 N N . SER A 1 77 ? -10.916 1.462 -7.143 1.00 82.44 77 SER A N 1
ATOM 640 C CA . SER A 1 77 ? -12.255 0.901 -7.376 1.00 82.44 77 SER A CA 1
ATOM 641 C C . SER A 1 77 ? -12.393 -0.533 -6.856 1.00 82.44 77 SER A C 1
ATOM 643 O O . SER A 1 77 ? -13.393 -0.872 -6.224 1.00 82.44 77 SER A O 1
ATOM 645 N N . VAL A 1 78 ? -11.375 -1.360 -7.096 1.00 85.44 78 VAL A N 1
ATOM 646 C CA . VAL A 1 78 ? -11.320 -2.761 -6.670 1.00 85.44 78 VAL A CA 1
ATOM 647 C C . VAL A 1 78 ? -11.098 -2.842 -5.162 1.00 85.44 78 VAL A C 1
ATOM 649 O O . VAL A 1 78 ? -11.772 -3.616 -4.485 1.00 85.44 78 VAL A O 1
ATOM 652 N N . ALA A 1 79 ? -10.205 -2.010 -4.619 1.00 87.38 79 ALA A N 1
ATOM 653 C CA . ALA A 1 79 ? -9.947 -1.935 -3.185 1.00 87.38 79 ALA A CA 1
ATOM 654 C C . ALA A 1 79 ? -11.226 -1.605 -2.394 1.00 87.38 79 ALA A C 1
ATOM 656 O O . ALA A 1 79 ? -11.546 -2.298 -1.430 1.00 87.38 79 ALA A O 1
ATOM 657 N N . GLU A 1 80 ? -11.999 -0.603 -2.821 1.00 87.31 80 GLU A N 1
ATOM 658 C CA . GLU A 1 80 ? -13.249 -0.226 -2.146 1.00 87.31 80 GLU A CA 1
ATOM 659 C C . GLU A 1 80 ? -14.336 -1.304 -2.263 1.00 87.31 80 GLU A C 1
ATOM 661 O O . GLU A 1 80 ? -15.017 -1.605 -1.282 1.00 87.31 80 GLU A O 1
ATOM 666 N N . ALA A 1 81 ? -14.468 -1.957 -3.422 1.00 87.50 81 ALA A N 1
ATOM 667 C CA . ALA A 1 81 ? -15.394 -3.080 -3.579 1.00 87.50 81 ALA A CA 1
ATOM 668 C C . ALA A 1 81 ? -15.061 -4.237 -2.617 1.00 87.50 81 ALA A C 1
ATOM 670 O O . ALA A 1 81 ? -15.958 -4.776 -1.961 1.00 87.50 81 ALA A O 1
ATOM 671 N N . LEU A 1 82 ? -13.770 -4.561 -2.468 1.00 88.69 82 LEU A N 1
ATOM 672 C CA . LEU A 1 82 ? -13.301 -5.584 -1.534 1.00 88.69 82 LEU A CA 1
ATOM 673 C C . LEU A 1 82 ? -13.534 -5.191 -0.071 1.00 88.69 82 LEU A C 1
ATOM 675 O O . LEU A 1 82 ? -13.973 -6.034 0.711 1.00 88.69 82 LEU A O 1
ATOM 679 N N . LYS A 1 83 ? -13.318 -3.922 0.302 1.00 87.88 83 LYS A N 1
ATOM 680 C CA . LYS A 1 83 ? -13.634 -3.422 1.655 1.00 87.88 83 LYS A CA 1
ATOM 681 C C . LYS A 1 83 ? -15.115 -3.563 1.996 1.00 87.88 83 LYS A C 1
ATOM 683 O O . LYS A 1 83 ? -15.455 -3.880 3.132 1.00 87.88 83 LYS A O 1
ATOM 688 N N . MET A 1 84 ? -15.996 -3.355 1.018 1.00 89.25 84 MET A N 1
ATOM 689 C CA . MET A 1 84 ? -17.442 -3.521 1.183 1.00 89.25 84 MET A CA 1
ATOM 690 C C . MET A 1 84 ? -17.898 -4.990 1.141 1.00 89.25 84 MET A C 1
ATOM 692 O O . MET A 1 84 ? -19.095 -5.254 1.243 1.00 89.25 84 MET A O 1
ATOM 696 N N . GLY A 1 85 ? -16.985 -5.952 0.958 1.00 89.31 85 GLY A N 1
ATOM 697 C CA . GLY A 1 85 ? -17.323 -7.371 0.808 1.00 89.31 85 GLY A CA 1
ATOM 698 C C . GLY A 1 85 ? -18.136 -7.670 -0.455 1.00 89.31 85 GLY A C 1
ATOM 699 O O . GLY A 1 85 ? -18.837 -8.679 -0.518 1.00 89.31 85 GLY A O 1
ATOM 700 N N . THR A 1 86 ? -18.084 -6.779 -1.447 1.00 89.81 86 THR A N 1
ATOM 701 C CA . THR A 1 86 ? -18.806 -6.930 -2.711 1.00 89.81 86 THR A CA 1
ATOM 702 C C . THR A 1 86 ? -17.951 -7.749 -3.682 1.00 89.81 86 THR A C 1
ATOM 704 O O . THR A 1 86 ? -16.739 -7.525 -3.753 1.00 89.81 86 THR A O 1
ATOM 707 N N . PRO A 1 87 ? -18.531 -8.701 -4.437 1.00 86.94 87 PRO A N 1
ATOM 708 C CA . PRO A 1 87 ? -17.791 -9.400 -5.480 1.00 86.94 87 PRO A CA 1
ATOM 709 C C . PRO A 1 87 ? -17.290 -8.410 -6.541 1.00 86.94 87 PRO A C 1
ATOM 711 O O . PRO A 1 87 ? -18.013 -7.505 -6.956 1.00 86.94 87 PRO A O 1
ATOM 714 N N . VAL A 1 88 ? -16.040 -8.587 -6.971 1.00 86.69 88 VAL A N 1
ATOM 715 C CA . VAL A 1 88 ? -15.428 -7.793 -8.042 1.00 86.69 88 VAL A CA 1
ATOM 716 C C . VAL A 1 88 ? -15.689 -8.508 -9.362 1.00 86.69 88 VAL A C 1
ATOM 718 O O . VAL A 1 88 ? -15.089 -9.546 -9.640 1.00 86.69 88 VAL A O 1
ATOM 721 N N . GLU A 1 89 ? -16.607 -7.965 -10.157 1.00 85.00 89 GLU A N 1
ATOM 722 C CA . GLU A 1 89 ? -16.912 -8.493 -11.487 1.00 85.00 89 GLU A CA 1
ATOM 723 C C . GLU A 1 89 ? -15.812 -8.114 -12.494 1.00 85.00 89 GLU A C 1
ATOM 725 O O . GLU A 1 89 ? -15.253 -7.016 -12.406 1.00 85.00 89 GLU A O 1
ATOM 730 N N . PRO A 1 90 ? -15.499 -8.983 -13.472 1.00 84.00 90 PRO A N 1
ATOM 731 C CA . PRO A 1 90 ? -14.575 -8.647 -14.546 1.00 84.00 90 PRO A CA 1
ATOM 732 C C . PRO A 1 90 ? -15.042 -7.411 -15.322 1.00 84.00 90 PRO A C 1
ATOM 734 O O . PRO A 1 90 ? -16.183 -7.345 -15.782 1.00 84.00 90 PRO A O 1
ATOM 737 N N . GLU A 1 91 ? -14.144 -6.446 -15.506 1.00 79.44 91 GLU A N 1
ATOM 738 C CA . GLU A 1 91 ? -14.439 -5.216 -16.238 1.00 79.44 91 GLU A CA 1
ATOM 739 C C . GLU A 1 91 ? -13.953 -5.307 -17.691 1.00 79.44 91 GLU A C 1
ATOM 741 O O . GLU A 1 91 ? -12.855 -5.794 -17.974 1.00 79.44 91 GLU A O 1
ATOM 746 N N . TYR A 1 92 ? -14.786 -4.838 -18.624 1.00 79.69 92 TYR A N 1
ATOM 747 C CA . TYR A 1 92 ? -14.420 -4.696 -20.030 1.00 79.69 92 TYR A CA 1
ATOM 748 C C . TYR A 1 92 ? -14.031 -3.251 -20.326 1.00 79.69 92 TYR A C 1
ATOM 750 O O . TYR A 1 92 ? -14.784 -2.321 -20.032 1.00 79.69 92 TYR A O 1
ATOM 758 N N . PHE A 1 93 ? -12.891 -3.080 -20.987 1.00 78.25 93 PHE A N 1
ATOM 759 C CA . PHE A 1 93 ? -12.376 -1.779 -21.385 1.00 78.25 93 PHE A CA 1
ATOM 760 C C . PHE A 1 93 ? -12.379 -1.653 -22.909 1.00 78.25 93 PHE A C 1
ATOM 762 O O . PHE A 1 93 ? -11.840 -2.510 -23.606 1.00 78.25 93 PHE A O 1
ATOM 769 N N . GLU A 1 94 ? -12.999 -0.585 -23.425 1.00 78.12 94 GLU A N 1
ATOM 770 C CA . GLU A 1 94 ? -13.100 -0.325 -24.872 1.00 78.12 94 GLU A CA 1
ATOM 771 C C . GLU A 1 94 ? -11.735 -0.032 -25.511 1.00 78.12 94 GLU A C 1
ATOM 773 O O . GLU A 1 94 ? -11.499 -0.399 -26.660 1.00 78.12 94 GLU A O 1
ATOM 778 N N . GLU A 1 95 ? -10.833 0.601 -24.760 1.00 75.56 95 GLU A N 1
ATOM 779 C CA . GLU A 1 95 ? -9.488 0.951 -25.198 1.00 75.56 95 GLU A CA 1
ATOM 780 C C . GLU A 1 95 ? -8.509 0.805 -24.028 1.00 75.56 95 GLU A C 1
ATOM 782 O O . GLU A 1 95 ? -8.770 1.279 -22.920 1.00 75.56 95 GLU A O 1
ATOM 787 N N . VAL A 1 96 ? -7.378 0.142 -24.277 1.00 73.38 96 VAL A N 1
ATOM 788 C CA . VAL A 1 96 ? -6.283 -0.011 -23.313 1.00 73.38 96 VAL A CA 1
ATOM 789 C C . VAL A 1 96 ? -4.947 0.197 -24.011 1.00 73.38 96 VAL A C 1
ATOM 791 O O . VAL A 1 96 ? -4.743 -0.256 -25.137 1.00 73.38 96 VAL A O 1
ATOM 794 N N . THR A 1 97 ? -4.015 0.839 -23.312 1.00 71.06 97 THR A N 1
ATOM 795 C CA . THR A 1 97 ? -2.628 0.991 -23.763 1.00 71.06 97 THR A CA 1
ATOM 796 C C . THR A 1 97 ? -1.729 0.207 -22.824 1.00 71.06 97 THR A C 1
ATOM 798 O O . THR A 1 97 ? -1.768 0.416 -21.612 1.00 71.06 97 THR A O 1
ATOM 801 N N . LEU A 1 98 ? -0.929 -0.695 -23.392 1.00 75.50 98 LEU A N 1
ATOM 802 C CA . LEU A 1 98 ? 0.007 -1.539 -22.657 1.00 75.50 98 LEU A CA 1
ATOM 803 C C . LEU A 1 98 ? 1.437 -1.117 -22.979 1.00 75.50 98 LEU A C 1
ATOM 805 O O . LEU A 1 98 ? 1.823 -1.054 -24.148 1.00 75.50 98 LEU A O 1
ATOM 809 N N . TYR A 1 99 ? 2.226 -0.867 -21.938 1.00 74.94 99 TYR A N 1
ATOM 810 C CA . TYR A 1 99 ? 3.658 -0.624 -22.065 1.00 74.94 99 TYR A CA 1
ATOM 811 C C . TYR A 1 99 ? 4.445 -1.869 -21.664 1.00 74.94 99 TYR A C 1
ATOM 813 O O . TYR A 1 99 ? 4.254 -2.412 -20.574 1.00 74.94 99 TYR A O 1
ATOM 821 N N . PHE A 1 100 ? 5.349 -2.282 -22.549 1.00 76.00 100 PHE A N 1
ATOM 822 C CA . PHE A 1 100 ? 6.256 -3.403 -22.351 1.00 76.00 100 PHE A CA 1
ATOM 823 C C . PHE A 1 100 ? 7.684 -2.890 -22.284 1.00 76.00 100 PHE A C 1
ATOM 825 O O . PHE A 1 100 ? 8.119 -2.138 -23.158 1.00 76.00 100 PHE A O 1
ATOM 832 N N . SER A 1 101 ? 8.424 -3.344 -21.279 1.00 74.75 101 SER A N 1
ATOM 833 C CA . SER A 1 101 ? 9.837 -3.028 -21.128 1.00 74.75 101 SER A CA 1
ATOM 834 C C . SER A 1 101 ? 10.602 -4.272 -20.715 1.00 74.75 101 SER A C 1
ATOM 836 O O . SER A 1 101 ? 10.158 -5.013 -19.841 1.00 74.75 101 SER A O 1
ATOM 838 N N . ASP A 1 102 ? 11.766 -4.458 -21.327 1.00 81.31 102 ASP A N 1
ATOM 839 C CA . ASP A 1 102 ? 12.727 -5.502 -20.989 1.00 81.31 102 ASP A CA 1
ATOM 840 C C . ASP A 1 102 ? 14.117 -4.882 -20.798 1.00 81.31 102 ASP A C 1
ATOM 842 O O . ASP A 1 102 ? 14.429 -3.828 -21.364 1.00 81.31 102 ASP A O 1
ATOM 846 N N . ILE A 1 103 ? 14.947 -5.523 -19.979 1.00 81.31 103 ILE A N 1
ATOM 847 C CA . ILE A 1 103 ? 16.316 -5.094 -19.708 1.00 81.31 103 ILE A CA 1
ATOM 848 C C . ILE A 1 103 ? 17.235 -5.789 -20.711 1.00 81.31 103 ILE A C 1
ATOM 850 O O . ILE A 1 103 ? 17.553 -6.976 -20.598 1.00 81.31 103 ILE A O 1
ATOM 854 N N . VAL A 1 104 ? 17.714 -5.023 -21.690 1.00 82.19 104 VAL A N 1
ATOM 855 C CA . VAL A 1 104 ? 18.627 -5.540 -22.714 1.00 82.19 104 VAL A CA 1
ATOM 856 C C . VAL A 1 104 ? 19.899 -6.084 -22.062 1.00 82.19 104 VAL A C 1
ATOM 858 O O . VAL A 1 104 ? 20.622 -5.369 -21.372 1.00 82.19 104 VAL A O 1
ATOM 861 N N . GLY A 1 105 ? 20.193 -7.360 -22.315 1.00 81.50 105 GLY A N 1
ATOM 862 C CA . GLY A 1 105 ? 21.404 -8.012 -21.815 1.00 81.50 105 GLY A CA 1
ATOM 863 C C . GLY A 1 105 ? 21.338 -8.456 -20.351 1.00 81.50 105 GLY A C 1
ATOM 864 O O . GLY A 1 105 ? 22.377 -8.817 -19.802 1.00 81.50 105 GLY A O 1
ATOM 865 N N . PHE A 1 106 ? 20.152 -8.491 -19.729 1.00 84.88 106 PHE A N 1
ATOM 866 C CA . PHE A 1 106 ? 19.982 -8.950 -18.346 1.00 84.88 106 PHE A CA 1
ATOM 867 C C . PHE A 1 106 ? 20.574 -10.344 -18.087 1.00 84.88 106 PHE A C 1
ATOM 869 O O . PHE A 1 106 ? 21.218 -10.555 -17.063 1.00 84.88 106 PHE A O 1
ATOM 876 N N . THR A 1 107 ? 20.442 -11.285 -19.029 1.00 85.88 107 THR A N 1
ATOM 877 C CA . THR A 1 107 ? 21.052 -12.626 -18.923 1.00 85.88 107 THR A CA 1
ATOM 878 C C . THR A 1 107 ? 22.575 -12.563 -18.808 1.00 85.88 107 THR A C 1
ATOM 880 O O . THR A 1 107 ? 23.170 -13.299 -18.032 1.00 85.88 107 THR A O 1
ATOM 883 N N . THR A 1 108 ? 23.218 -11.665 -19.553 1.00 85.50 108 THR A N 1
ATOM 884 C CA . THR A 1 108 ? 24.675 -11.494 -19.506 1.00 85.50 108 THR A CA 1
ATOM 885 C C . THR A 1 108 ? 25.107 -10.816 -18.211 1.00 85.50 108 THR A C 1
ATOM 887 O O . THR A 1 108 ? 26.081 -11.244 -17.604 1.00 85.50 108 THR A O 1
ATOM 890 N N . ILE A 1 109 ? 24.371 -9.788 -17.774 1.00 83.19 109 ILE A N 1
ATOM 891 C CA . ILE A 1 109 ? 24.644 -9.063 -16.524 1.00 83.19 109 ILE A CA 1
ATOM 892 C C . ILE A 1 109 ? 24.510 -10.016 -15.332 1.00 83.19 109 ILE A C 1
ATOM 894 O O . ILE A 1 109 ? 25.436 -10.154 -14.544 1.00 83.19 109 ILE A O 1
ATOM 898 N N . SER A 1 110 ? 23.403 -10.754 -15.253 1.00 87.44 110 SER A N 1
ATOM 899 C CA . SER A 1 110 ? 23.166 -11.729 -14.181 1.00 87.44 110 SER A CA 1
ATOM 900 C C . SER A 1 110 ? 24.149 -12.901 -14.187 1.00 87.44 110 SER A C 1
ATOM 902 O O . SER A 1 110 ? 24.454 -13.430 -13.126 1.00 87.44 110 SER A O 1
ATOM 904 N N . ALA A 1 111 ? 24.682 -13.291 -15.349 1.00 88.81 111 ALA A N 1
ATOM 905 C CA . ALA A 1 111 ? 25.715 -14.322 -15.437 1.00 88.81 111 ALA A CA 1
ATOM 906 C C . ALA A 1 111 ? 27.111 -13.841 -14.995 1.00 88.81 111 ALA A C 1
ATOM 908 O O . ALA A 1 111 ? 27.961 -14.674 -14.685 1.00 88.81 111 ALA A O 1
ATOM 909 N N . MET A 1 112 ? 27.370 -12.528 -15.006 1.00 88.62 112 MET A N 1
ATOM 910 C CA . MET A 1 112 ? 28.672 -11.935 -14.661 1.00 88.62 112 MET A CA 1
ATOM 911 C C . MET A 1 112 ? 28.711 -11.288 -13.269 1.00 88.62 112 MET A C 1
ATOM 913 O O . MET A 1 112 ? 29.800 -10.951 -12.808 1.00 88.62 112 MET A O 1
ATOM 917 N N . SER A 1 113 ? 27.560 -11.110 -12.621 1.00 88.56 113 SER A N 1
ATOM 918 C CA . SER A 1 113 ? 27.415 -10.455 -11.316 1.00 88.56 113 SER A CA 1
ATOM 919 C C . SER A 1 113 ? 27.091 -11.446 -10.204 1.00 88.56 113 SER A C 1
ATOM 921 O O . SER A 1 113 ? 26.528 -12.517 -10.445 1.00 88.56 113 SER A O 1
ATOM 923 N N . GLU A 1 114 ? 27.404 -11.076 -8.964 1.00 91.50 114 GLU A N 1
ATOM 924 C CA . GLU A 1 114 ? 26.952 -11.853 -7.814 1.00 91.50 114 GLU A CA 1
ATOM 925 C C . GLU A 1 114 ? 25.433 -11.695 -7.612 1.00 91.50 114 GLU A C 1
ATOM 927 O O . GLU A 1 114 ? 24.875 -10.630 -7.890 1.00 91.50 114 GLU A O 1
ATOM 932 N N . PRO A 1 115 ? 24.730 -12.719 -7.087 1.00 89.62 115 PRO A N 1
ATOM 933 C CA . PRO A 1 115 ? 23.280 -12.657 -6.897 1.00 89.62 115 PRO A CA 1
ATOM 934 C C . PRO A 1 115 ? 22.803 -11.436 -6.103 1.00 89.62 115 PRO A C 1
ATOM 936 O O . PRO A 1 115 ? 21.748 -10.888 -6.412 1.00 89.62 115 PRO A O 1
ATOM 939 N N . ILE A 1 116 ? 23.578 -10.994 -5.107 1.00 89.25 116 ILE A N 1
ATOM 940 C CA . ILE A 1 116 ? 23.236 -9.817 -4.301 1.00 89.25 116 ILE A CA 1
ATOM 941 C C . ILE A 1 116 ? 23.287 -8.525 -5.128 1.00 89.25 116 ILE A C 1
ATOM 943 O O . ILE A 1 116 ? 22.366 -7.720 -5.059 1.00 89.25 116 ILE A O 1
ATOM 947 N N . GLU A 1 117 ? 24.284 -8.383 -6.003 1.00 86.06 117 GLU A N 1
ATOM 948 C CA . GLU A 1 117 ? 24.444 -7.214 -6.873 1.00 86.06 117 GLU A CA 1
ATOM 949 C C . GLU A 1 117 ? 23.309 -7.118 -7.900 1.00 86.06 117 GLU A C 1
ATOM 951 O O . GLU A 1 117 ? 22.842 -6.027 -8.231 1.00 86.06 117 GLU A O 1
ATOM 956 N N . VAL A 1 118 ? 22.828 -8.266 -8.392 1.00 87.75 118 VAL A N 1
ATOM 957 C CA . VAL A 1 118 ? 21.673 -8.326 -9.301 1.00 87.75 118 VAL A CA 1
ATOM 958 C C . VAL A 1 118 ? 20.397 -7.883 -8.585 1.00 87.75 118 VAL A C 1
ATOM 960 O O . VAL A 1 118 ? 19.599 -7.141 -9.161 1.00 87.75 118 VAL A O 1
ATOM 963 N N . VAL A 1 119 ? 20.199 -8.314 -7.336 1.00 88.62 119 VAL A N 1
ATOM 964 C CA . VAL A 1 119 ? 19.044 -7.903 -6.524 1.00 88.62 119 VAL A CA 1
ATOM 965 C C . VAL A 1 119 ? 19.081 -6.401 -6.257 1.00 88.62 119 VAL A C 1
ATOM 967 O O . VAL A 1 119 ? 18.068 -5.738 -6.473 1.00 88.62 119 VAL A O 1
ATOM 970 N N . ASP A 1 120 ? 20.233 -5.853 -5.876 1.00 87.62 120 ASP A N 1
ATOM 971 C CA . ASP A 1 120 ? 20.393 -4.417 -5.623 1.00 87.62 120 ASP A CA 1
ATOM 972 C C . ASP A 1 120 ? 20.138 -3.590 -6.894 1.00 87.62 120 ASP A C 1
ATOM 974 O O . ASP A 1 120 ? 19.405 -2.596 -6.876 1.00 87.62 120 ASP A O 1
ATOM 978 N N . LEU A 1 121 ? 20.659 -4.043 -8.042 1.00 85.44 121 LEU A N 1
ATOM 979 C CA . LEU A 1 121 ? 20.403 -3.415 -9.338 1.00 85.44 121 LEU A CA 1
ATOM 980 C C . LEU A 1 121 ? 18.902 -3.342 -9.645 1.00 85.44 121 LEU A C 1
ATOM 982 O O . LEU A 1 121 ? 18.415 -2.273 -10.037 1.00 85.44 121 LEU A O 1
ATOM 986 N N . LEU A 1 122 ? 18.192 -4.464 -9.490 1.00 87.75 122 LEU A N 1
ATOM 987 C CA . LEU A 1 122 ? 16.759 -4.569 -9.758 1.00 87.75 122 LEU A CA 1
ATOM 988 C C . LEU A 1 122 ? 15.935 -3.746 -8.771 1.00 87.75 122 LEU A C 1
ATOM 990 O O . LEU A 1 122 ? 15.037 -3.025 -9.201 1.00 87.75 122 LEU A O 1
ATOM 994 N N . ASN A 1 123 ? 16.245 -3.821 -7.477 1.00 88.38 123 ASN A N 1
ATOM 995 C CA . ASN A 1 123 ? 15.522 -3.103 -6.434 1.00 88.38 123 ASN A CA 1
ATOM 996 C C . ASN A 1 123 ? 15.537 -1.595 -6.693 1.00 88.38 123 ASN A C 1
ATOM 998 O O . ASN A 1 123 ? 14.493 -0.947 -6.726 1.00 88.38 123 ASN A O 1
ATOM 1002 N N . ASP A 1 124 ? 16.709 -1.046 -6.974 1.00 86.56 124 ASP A N 1
ATOM 1003 C CA . ASP A 1 124 ? 16.850 0.366 -7.297 1.00 86.56 124 ASP A CA 1
ATOM 1004 C C . ASP A 1 124 ? 16.166 0.744 -8.624 1.00 86.56 124 ASP A C 1
ATOM 1006 O O . ASP A 1 124 ? 15.619 1.839 -8.748 1.00 86.56 124 ASP A O 1
ATOM 1010 N N . LEU A 1 125 ? 16.205 -0.135 -9.638 1.00 85.94 125 LEU A N 1
ATOM 1011 C CA . LEU A 1 125 ? 15.574 0.128 -10.935 1.00 85.94 125 LEU A CA 1
ATOM 1012 C C . LEU A 1 125 ? 14.055 0.200 -10.778 1.00 85.94 125 LEU A C 1
ATOM 1014 O O . LEU A 1 125 ? 13.435 1.152 -11.247 1.00 85.94 125 LEU A O 1
ATOM 1018 N N . TYR A 1 126 ? 13.469 -0.775 -10.085 1.00 85.19 126 TYR A N 1
ATOM 1019 C CA . TYR A 1 126 ? 12.038 -0.796 -9.815 1.00 85.19 126 TYR A CA 1
ATOM 1020 C C . TYR A 1 126 ? 11.613 0.319 -8.869 1.00 85.19 126 TYR A C 1
ATOM 1022 O O . TYR A 1 126 ? 10.575 0.916 -9.112 1.00 85.19 126 TYR A O 1
ATOM 1030 N N . THR A 1 127 ? 12.425 0.675 -7.872 1.00 87.00 127 THR A N 1
ATOM 1031 C CA . THR A 1 127 ? 12.143 1.827 -7.000 1.00 87.00 127 THR A CA 1
ATOM 1032 C C . THR A 1 127 ? 12.077 3.124 -7.808 1.00 87.00 127 THR A C 1
ATOM 1034 O O . THR A 1 127 ? 11.184 3.946 -7.610 1.00 87.00 127 THR A O 1
ATOM 1037 N N . LEU A 1 128 ? 12.999 3.301 -8.756 1.00 86.12 128 LEU A N 1
ATOM 1038 C CA . LEU A 1 128 ? 13.017 4.460 -9.641 1.00 86.12 128 LEU A CA 1
ATOM 1039 C C . LEU A 1 128 ? 11.827 4.458 -10.614 1.00 86.12 128 LEU A C 1
ATOM 1041 O O . LEU A 1 128 ? 11.190 5.494 -10.797 1.00 86.12 128 LEU A O 1
ATOM 1045 N N . PHE A 1 129 ? 11.477 3.307 -11.191 1.00 84.75 129 PHE A N 1
ATOM 1046 C CA . PHE A 1 129 ? 10.283 3.188 -12.028 1.00 84.75 129 PHE A CA 1
ATOM 1047 C C . PHE A 1 129 ? 8.998 3.436 -11.243 1.00 84.75 129 PHE A C 1
ATOM 1049 O O . PHE A 1 129 ? 8.139 4.154 -11.738 1.00 84.75 129 PHE A O 1
ATOM 1056 N N . ASP A 1 130 ? 8.879 2.925 -10.020 1.00 84.06 130 ASP A N 1
ATOM 1057 C CA . ASP A 1 130 ? 7.708 3.130 -9.165 1.00 84.06 130 ASP A CA 1
ATOM 1058 C C . ASP A 1 130 ? 7.554 4.607 -8.775 1.00 84.06 130 ASP A C 1
ATOM 1060 O O . ASP A 1 130 ? 6.435 5.116 -8.730 1.00 84.06 130 ASP A O 1
ATOM 1064 N N . ALA A 1 131 ? 8.661 5.334 -8.589 1.00 85.75 131 ALA A N 1
ATOM 1065 C CA . ALA A 1 131 ? 8.630 6.776 -8.351 1.00 85.75 131 ALA A CA 1
ATOM 1066 C C . ALA A 1 131 ? 8.125 7.568 -9.573 1.00 85.75 131 ALA A C 1
ATOM 1068 O O . ALA A 1 131 ? 7.355 8.515 -9.415 1.00 85.75 131 ALA A O 1
ATOM 1069 N N . ILE A 1 132 ? 8.532 7.175 -10.786 1.00 83.44 132 ILE A N 1
ATOM 1070 C CA . ILE A 1 132 ? 8.082 7.804 -12.042 1.00 83.44 132 ILE A CA 1
ATOM 1071 C C . ILE A 1 132 ? 6.631 7.426 -12.347 1.00 83.44 132 ILE A C 1
ATOM 1073 O O . ILE A 1 132 ? 5.836 8.270 -12.745 1.00 83.44 132 ILE A O 1
ATOM 1077 N N . ILE A 1 133 ? 6.257 6.166 -12.137 1.00 81.94 133 ILE A N 1
ATOM 1078 C CA . ILE A 1 133 ? 4.886 5.687 -12.318 1.00 81.94 133 ILE A CA 1
ATOM 1079 C C . ILE A 1 133 ? 3.947 6.391 -11.343 1.00 81.94 133 ILE A C 1
ATOM 1081 O O . ILE A 1 133 ? 2.868 6.794 -11.752 1.00 81.94 133 ILE A O 1
ATOM 1085 N N . GLY A 1 134 ? 4.366 6.617 -10.096 1.00 77.75 134 GLY A N 1
ATOM 1086 C CA . GLY A 1 134 ? 3.555 7.314 -9.098 1.00 77.75 134 GLY A CA 1
ATOM 1087 C C . GLY A 1 134 ? 3.185 8.759 -9.461 1.00 77.75 134 GLY A C 1
ATOM 1088 O O . GLY A 1 134 ? 2.221 9.283 -8.908 1.00 77.75 134 GLY A O 1
ATOM 1089 N N . SER A 1 135 ? 3.909 9.412 -10.381 1.00 77.94 135 SER A N 1
ATOM 1090 C CA . SER A 1 135 ? 3.539 10.740 -10.900 1.00 77.94 135 SER A CA 1
ATOM 1091 C C . SER A 1 135 ? 2.610 10.687 -12.117 1.00 77.94 135 SER A C 1
ATOM 1093 O O . SER A 1 135 ? 2.104 11.725 -12.549 1.00 77.94 135 SER A O 1
ATOM 1095 N N . HIS A 1 136 ? 2.365 9.493 -12.656 1.00 75.69 136 HIS A N 1
ATOM 1096 C CA . HIS A 1 136 ? 1.524 9.254 -13.815 1.00 75.69 136 HIS A CA 1
ATOM 1097 C C . HIS A 1 136 ? 0.241 8.514 -13.412 1.00 75.69 136 HIS A C 1
ATOM 1099 O O . HIS A 1 136 ? 0.223 7.675 -12.519 1.00 75.69 136 HIS A O 1
ATOM 1105 N N . ASP A 1 137 ? -0.853 8.798 -14.115 1.00 71.38 137 ASP A N 1
ATOM 1106 C CA . ASP A 1 137 ? -2.138 8.105 -13.963 1.00 71.38 137 ASP A CA 1
ATOM 1107 C C . ASP A 1 137 ? -2.091 6.726 -14.655 1.00 71.38 137 ASP A C 1
ATOM 1109 O O . ASP A 1 137 ? -2.737 6.495 -15.680 1.00 71.38 137 ASP A O 1
ATOM 1113 N N . VAL A 1 138 ? -1.216 5.835 -14.173 1.00 75.62 138 VAL A N 1
ATOM 1114 C CA . VAL A 1 138 ? -1.027 4.480 -14.710 1.00 75.62 138 VAL A CA 1
ATOM 1115 C C . VAL A 1 138 ? -0.945 3.439 -13.595 1.00 75.62 138 VAL A C 1
ATOM 1117 O O . VAL A 1 138 ? -0.298 3.635 -12.572 1.00 75.62 138 VAL A O 1
ATOM 1120 N N . TYR A 1 139 ? -1.584 2.294 -13.813 1.00 73.12 139 TYR A N 1
ATOM 1121 C CA . TYR A 1 139 ? -1.586 1.144 -12.919 1.00 73.12 139 TYR A CA 1
ATOM 1122 C C . TYR A 1 139 ? -0.511 0.130 -13.327 1.00 73.12 139 TYR A C 1
ATOM 1124 O O . TYR A 1 139 ? -0.424 -0.290 -14.483 1.00 73.12 139 TYR A O 1
ATOM 1132 N N . LYS A 1 140 ? 0.320 -0.288 -12.371 1.00 77.50 140 LYS A N 1
ATOM 1133 C CA . LYS A 1 140 ? 1.350 -1.313 -12.570 1.00 77.50 140 LYS A CA 1
ATOM 1134 C C . LYS A 1 140 ? 0.753 -2.703 -12.343 1.00 77.50 140 LYS A C 1
ATOM 1136 O O . LYS A 1 140 ? 0.343 -3.036 -11.238 1.00 77.50 140 LYS A O 1
ATOM 1141 N N . VAL A 1 141 ? 0.777 -3.539 -13.374 1.00 71.69 141 VAL A N 1
ATOM 1142 C CA . VAL A 1 141 ? 0.408 -4.956 -13.324 1.00 71.69 141 VAL A CA 1
ATOM 1143 C C . VAL A 1 141 ? 1.685 -5.803 -13.328 1.00 71.69 141 VAL A C 1
ATOM 1145 O O . VAL A 1 141 ? 2.567 -5.640 -14.177 1.00 71.69 141 VAL A O 1
ATOM 1148 N N . MET A 1 142 ? 1.794 -6.726 -12.372 1.00 60.81 142 MET A N 1
ATOM 1149 C CA . MET A 1 142 ? 2.918 -7.661 -12.273 1.00 60.81 142 MET A CA 1
ATOM 1150 C C . MET A 1 142 ? 2.548 -9.007 -12.901 1.00 60.81 142 MET A C 1
ATOM 1152 O O . MET A 1 142 ? 1.574 -9.631 -12.486 1.00 60.81 142 MET A O 1
ATOM 1156 N N . VAL A 1 143 ? 3.343 -9.491 -13.860 1.00 56.38 143 VAL A N 1
ATOM 1157 C CA . VAL A 1 143 ? 3.217 -10.857 -14.394 1.00 56.38 143 VAL A CA 1
ATOM 1158 C C . VAL A 1 143 ? 4.603 -11.478 -14.474 1.00 56.38 143 VAL A C 1
ATOM 1160 O O . VAL A 1 143 ? 5.438 -10.923 -15.167 1.00 56.38 143 VAL A O 1
ATOM 1163 N N . ALA A 1 144 ? 4.811 -12.615 -13.797 1.00 53.47 144 ALA A N 1
ATOM 1164 C CA . ALA A 1 144 ? 5.924 -13.590 -13.830 1.00 53.47 144 ALA A CA 1
ATOM 1165 C C . ALA A 1 144 ? 7.365 -13.132 -14.175 1.00 53.47 144 ALA A C 1
ATOM 1167 O O . ALA A 1 144 ? 8.294 -13.494 -13.461 1.00 53.47 144 ALA A O 1
ATOM 1168 N N . THR A 1 145 ? 7.580 -12.402 -15.265 1.00 47.12 145 THR A N 1
ATOM 1169 C CA . THR A 1 145 ? 8.887 -11.970 -15.781 1.00 47.12 145 THR A CA 1
ATOM 1170 C C . THR A 1 145 ? 8.883 -10.550 -16.369 1.00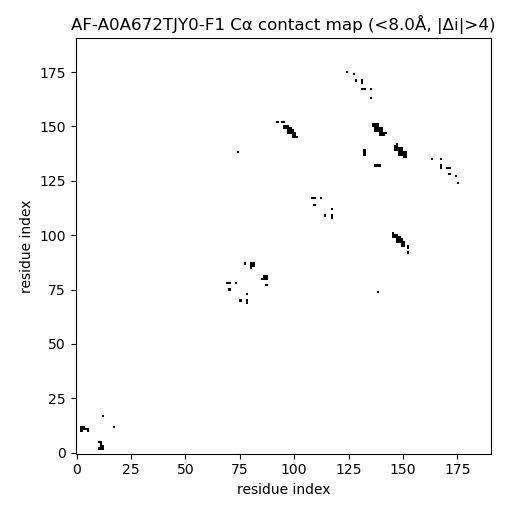 47.12 145 THR A C 1
ATOM 1172 O O . THR A 1 145 ? 9.905 -10.116 -16.888 1.00 47.12 145 THR A O 1
ATOM 1175 N N . SER A 1 146 ? 7.763 -9.820 -16.337 1.00 49.62 146 SER A N 1
ATOM 1176 C CA . SER A 1 146 ? 7.635 -8.493 -16.948 1.00 49.62 146 SER A CA 1
ATOM 1177 C C . SER A 1 146 ? 6.717 -7.552 -16.164 1.00 49.62 146 SER A C 1
ATOM 1179 O O . SER A 1 146 ? 5.726 -7.949 -15.544 1.00 49.62 146 SER A O 1
ATOM 1181 N N . MET A 1 147 ? 7.069 -6.266 -16.201 1.00 52.50 147 MET A N 1
ATOM 1182 C CA . MET A 1 147 ? 6.227 -5.184 -15.705 1.00 52.50 147 MET A CA 1
ATOM 1183 C C . MET A 1 147 ? 5.330 -4.710 -16.841 1.00 52.50 147 MET A C 1
ATOM 1185 O O . MET A 1 147 ? 5.821 -4.363 -17.915 1.00 52.50 147 MET A O 1
ATOM 1189 N N . TRP A 1 148 ? 4.030 -4.674 -16.587 1.00 53.16 148 TRP A N 1
ATOM 1190 C CA . TRP A 1 148 ? 3.049 -4.099 -17.492 1.00 53.16 148 TRP A CA 1
ATOM 1191 C C . TRP A 1 148 ? 2.522 -2.845 -16.812 1.00 53.16 148 TRP A C 1
ATOM 1193 O O . TRP A 1 148 ? 2.179 -2.890 -15.635 1.00 53.16 148 TRP A O 1
ATOM 1203 N N . THR A 1 149 ? 2.450 -1.719 -17.510 1.00 54.44 149 THR A N 1
ATOM 1204 C CA . THR A 1 149 ? 1.692 -0.567 -17.003 1.00 54.44 149 THR A CA 1
ATOM 1205 C C . THR A 1 149 ? 0.447 -0.411 -17.857 1.00 54.44 149 THR A C 1
ATOM 1207 O O . THR A 1 149 ? 0.549 -0.205 -19.067 1.00 54.44 149 THR A O 1
ATOM 1210 N N . GLN A 1 150 ? -0.715 -0.548 -17.230 1.00 52.34 150 GLN A N 1
ATOM 1211 C CA . GLN A 1 150 ? -2.028 -0.319 -17.810 1.00 52.34 150 GLN A CA 1
ATOM 1212 C C . GLN A 1 150 ? -2.561 0.990 -17.237 1.00 52.34 150 GLN A C 1
ATOM 1214 O O . GLN A 1 150 ? -2.629 1.148 -16.029 1.00 52.34 150 GLN A O 1
ATOM 1219 N N . ARG A 1 151 ? -2.964 1.946 -18.066 1.00 57.41 151 ARG A N 1
ATOM 1220 C CA . ARG A 1 151 ? -3.689 3.120 -17.562 1.00 57.41 151 ARG A CA 1
ATOM 1221 C C . ARG A 1 151 ? -5.089 2.714 -17.085 1.00 57.41 151 ARG A C 1
ATOM 1223 O O . ARG A 1 151 ? -5.745 1.942 -17.782 1.00 57.41 151 ARG A O 1
ATOM 1230 N N . GLU A 1 152 ? -5.556 3.247 -15.951 1.00 53.22 152 GLU A N 1
ATOM 1231 C CA . GLU A 1 152 ? -6.988 3.195 -15.629 1.00 53.22 152 GLU A CA 1
ATOM 1232 C C . GLU A 1 152 ? -7.742 3.952 -16.732 1.00 53.22 152 GLU A C 1
ATOM 1234 O O . GLU A 1 152 ? -7.470 5.133 -16.967 1.00 53.22 152 GLU A O 1
ATOM 1239 N N . PRO A 1 153 ? -8.645 3.306 -17.484 1.00 47.34 153 PRO A N 1
ATOM 1240 C CA . PRO A 1 153 ? -9.352 4.007 -18.536 1.00 47.34 153 PRO A CA 1
ATOM 1241 C C . PRO A 1 153 ? -10.268 5.043 -17.896 1.00 47.34 153 PRO A C 1
ATOM 1243 O O . PRO A 1 153 ? -11.058 4.746 -16.997 1.00 47.34 153 PRO A O 1
ATOM 1246 N N . ALA A 1 154 ? -10.157 6.281 -18.378 1.00 48.94 154 ALA A N 1
ATOM 1247 C CA . ALA A 1 154 ? -11.028 7.363 -17.960 1.00 48.94 154 ALA A CA 1
ATOM 1248 C C . ALA A 1 154 ? -12.486 6.916 -18.126 1.00 48.94 154 ALA A C 1
ATOM 1250 O O . ALA A 1 154 ? -12.911 6.519 -19.217 1.00 48.94 154 ALA A O 1
ATOM 1251 N N . ARG A 1 155 ? -13.263 6.964 -17.039 1.00 47.94 155 ARG A N 1
ATOM 1252 C CA . ARG A 1 155 ? -14.679 6.598 -17.088 1.00 47.94 155 ARG A CA 1
ATOM 1253 C C . ARG A 1 155 ? -15.396 7.514 -18.081 1.00 47.94 155 ARG A C 1
ATOM 1255 O O . ARG A 1 155 ? -15.509 8.713 -17.855 1.00 47.94 155 ARG A O 1
ATOM 1262 N N . ARG A 1 156 ? -15.854 6.908 -19.180 1.00 36.22 156 ARG A N 1
ATOM 1263 C CA . ARG A 1 156 ? -16.830 7.372 -20.182 1.00 36.22 156 ARG A CA 1
ATOM 1264 C C . ARG A 1 156 ? -17.094 8.892 -20.175 1.00 36.22 156 ARG A C 1
ATOM 1266 O O . ARG A 1 156 ? -18.014 9.361 -19.512 1.00 36.22 156 ARG A O 1
ATOM 1273 N N . GLY A 1 157 ? -16.340 9.642 -20.982 1.00 43.72 157 GLY A N 1
ATOM 1274 C CA . GLY A 1 157 ? -16.633 11.056 -21.258 1.00 43.72 157 GLY A CA 1
ATOM 1275 C C . GLY A 1 157 ? -15.469 11.874 -21.812 1.00 43.72 157 GLY A C 1
ATOM 1276 O O . GLY A 1 157 ? -15.707 12.829 -22.549 1.00 43.72 157 GLY A O 1
ATOM 1277 N N . ASP A 1 158 ? -14.227 11.482 -21.531 1.00 43.84 158 ASP A N 1
ATOM 1278 C CA . ASP A 1 158 ? -13.061 12.276 -21.915 1.00 43.84 158 ASP A CA 1
ATOM 1279 C C . ASP A 1 158 ? -12.436 11.747 -23.215 1.00 43.84 158 ASP A C 1
ATOM 1281 O O . ASP A 1 158 ? -11.627 10.823 -23.230 1.00 43.84 158 ASP A O 1
ATOM 1285 N N . ARG A 1 159 ? -12.873 12.305 -24.351 1.00 40.88 159 ARG A N 1
ATOM 1286 C CA . ARG A 1 159 ? -12.403 11.965 -25.712 1.00 40.88 159 ARG A CA 1
ATOM 1287 C C . ARG A 1 159 ? -11.026 12.548 -26.043 1.00 40.88 159 ARG A C 1
ATOM 1289 O O . ARG A 1 159 ? -10.740 12.847 -27.202 1.00 40.88 159 ARG A O 1
ATOM 1296 N N . GLN A 1 160 ? -10.174 12.750 -25.050 1.00 43.53 160 GLN A N 1
ATOM 1297 C CA . GLN A 1 160 ? -8.781 13.066 -25.303 1.00 43.53 160 GLN A CA 1
ATOM 1298 C C . GLN A 1 160 ? -7.965 11.835 -24.946 1.00 43.53 160 GLN A C 1
ATOM 1300 O O . GLN A 1 160 ? -7.804 11.465 -23.788 1.00 43.53 160 GLN A O 1
ATOM 1305 N N . HIS A 1 161 ? -7.439 11.188 -25.978 1.00 45.94 161 HIS A N 1
ATOM 1306 C CA . HIS A 1 161 ? -6.308 10.287 -25.854 1.00 45.94 161 HIS A CA 1
ATOM 1307 C C . HIS A 1 161 ? -5.099 11.181 -25.474 1.00 45.94 161 HIS A C 1
ATOM 1309 O O . HIS A 1 161 ? -4.362 11.662 -26.331 1.00 45.94 161 HIS A O 1
ATOM 1315 N N . VAL A 1 162 ? -5.021 11.571 -24.192 1.00 44.78 162 VAL A N 1
ATOM 1316 C CA . VAL A 1 162 ? -4.083 12.572 -23.641 1.00 44.78 162 VAL A CA 1
ATOM 1317 C C . VAL A 1 162 ? -2.627 12.070 -23.793 1.00 44.78 162 VAL A C 1
ATOM 1319 O O . VAL A 1 162 ? -2.385 10.872 -23.631 1.00 44.78 162 VAL A O 1
ATOM 1322 N N . PRO A 1 163 ? -1.627 12.934 -24.076 1.00 46.16 163 PRO A N 1
ATOM 1323 C CA . PRO A 1 163 ? -0.287 12.568 -24.556 1.00 46.16 163 PRO A CA 1
ATOM 1324 C C . PRO A 1 163 ? 0.670 12.029 -23.469 1.00 46.16 163 PRO A C 1
ATOM 1326 O O . PRO A 1 163 ? 1.870 12.288 -23.504 1.00 46.16 163 PRO A O 1
ATOM 1329 N N . GLY A 1 164 ? 0.169 11.266 -22.493 1.00 51.66 164 GLY A N 1
ATOM 1330 C CA . GLY A 1 164 ? 0.964 10.774 -21.360 1.00 51.66 164 GLY A CA 1
ATOM 1331 C C . GLY A 1 164 ? 1.916 9.619 -21.697 1.00 51.66 164 GLY A C 1
ATOM 1332 O O . GLY A 1 164 ? 2.965 9.491 -21.077 1.00 51.66 164 GLY A O 1
ATOM 1333 N N . HIS A 1 165 ? 1.600 8.793 -22.702 1.00 57.44 165 HIS A N 1
ATOM 1334 C CA . HIS A 1 165 ? 2.399 7.600 -23.021 1.00 57.44 165 HIS A CA 1
ATOM 1335 C C . HIS A 1 165 ? 3.799 7.906 -23.596 1.00 57.44 165 HIS A C 1
ATOM 1337 O O . HIS A 1 165 ? 4.760 7.271 -23.159 1.00 57.44 165 HIS A O 1
ATOM 1343 N N . PRO A 1 166 ? 3.979 8.857 -24.541 1.00 61.66 166 PRO A N 1
ATOM 1344 C CA . PRO A 1 166 ? 5.315 9.276 -24.949 1.00 61.66 166 PRO A CA 1
ATOM 1345 C C . PRO A 1 166 ? 6.117 9.806 -23.763 1.00 61.66 166 PRO A C 1
ATOM 1347 O O . PRO A 1 166 ? 7.269 9.425 -23.624 1.00 61.66 166 PRO A O 1
ATOM 1350 N N . GLN A 1 167 ? 5.506 10.617 -22.894 1.00 69.44 167 GLN A N 1
ATOM 1351 C CA . GLN A 1 167 ? 6.202 11.232 -21.765 1.00 69.44 167 GLN A CA 1
ATOM 1352 C C . GLN A 1 167 ? 6.648 10.200 -20.726 1.00 69.44 167 GLN A C 1
ATOM 1354 O O . GLN A 1 167 ? 7.826 10.168 -20.402 1.00 69.44 167 GLN A O 1
ATOM 1359 N N . LEU A 1 168 ? 5.768 9.282 -20.306 1.00 74.00 168 LEU A N 1
ATOM 1360 C CA . LEU A 1 168 ? 6.138 8.191 -19.399 1.00 74.00 168 LEU A CA 1
ATOM 1361 C C . LEU A 1 168 ? 7.273 7.344 -19.987 1.00 74.00 168 LEU A C 1
ATOM 1363 O O . LEU A 1 168 ? 8.230 7.004 -19.295 1.00 74.00 168 LEU A O 1
ATOM 1367 N N . ARG A 1 169 ? 7.193 7.020 -21.283 1.00 74.94 169 ARG A N 1
ATOM 1368 C CA . ARG A 1 169 ? 8.263 6.298 -21.977 1.00 74.94 169 ARG A CA 1
ATOM 1369 C C . ARG A 1 169 ? 9.569 7.092 -21.968 1.00 74.94 169 ARG A C 1
ATOM 1371 O O . ARG A 1 169 ? 10.615 6.494 -21.730 1.00 74.94 169 ARG A O 1
ATOM 1378 N N . TRP A 1 170 ? 9.522 8.393 -22.248 1.00 76.75 170 TRP A N 1
ATOM 1379 C CA . TRP A 1 170 ? 10.700 9.257 -22.232 1.00 76.75 170 TRP A CA 1
ATOM 1380 C C . TRP A 1 170 ? 11.313 9.338 -20.839 1.00 76.75 170 TRP A C 1
ATOM 1382 O O . TRP A 1 170 ? 12.515 9.140 -20.716 1.00 76.75 170 TRP A O 1
ATOM 1392 N N . ASP A 1 171 ? 10.502 9.524 -19.803 1.00 80.56 171 ASP A N 1
ATOM 1393 C CA . ASP A 1 171 ? 10.961 9.648 -18.421 1.00 80.56 171 ASP A CA 1
ATOM 1394 C C . ASP A 1 171 ? 11.581 8.332 -17.920 1.00 80.56 171 ASP A C 1
ATOM 1396 O O . ASP A 1 171 ? 12.654 8.334 -17.317 1.00 80.56 171 ASP A O 1
ATOM 1400 N N . LEU A 1 172 ? 10.963 7.183 -18.231 1.00 79.50 172 LEU A N 1
ATOM 1401 C CA . LEU A 1 172 ? 11.515 5.864 -17.900 1.00 79.50 172 LEU A CA 1
ATOM 1402 C C . LEU A 1 172 ? 12.823 5.585 -18.656 1.00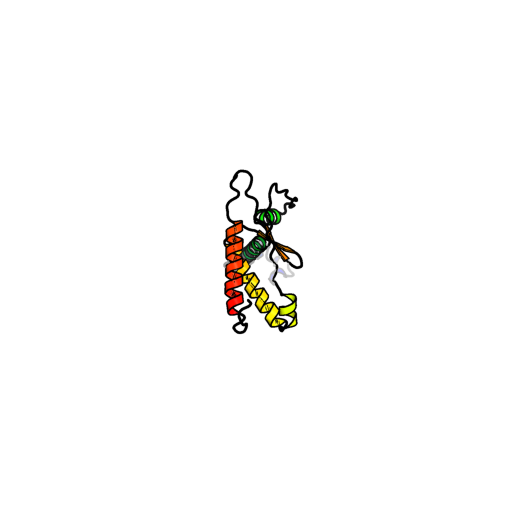 79.50 172 LEU A C 1
ATOM 1404 O O . LEU A 1 172 ? 13.758 5.029 -18.076 1.00 79.50 172 LEU A O 1
ATOM 1408 N N . GLN A 1 173 ? 12.909 5.965 -19.936 1.00 79.75 173 GLN A N 1
ATOM 1409 C CA . GLN A 1 173 ? 14.129 5.808 -20.732 1.00 79.75 173 GLN A CA 1
ATOM 1410 C C . GLN A 1 173 ? 15.251 6.720 -20.237 1.00 79.75 173 GLN A C 1
ATOM 1412 O O . GLN A 1 173 ? 16.371 6.246 -20.057 1.00 79.75 173 GLN A O 1
ATOM 1417 N N . ASP A 1 174 ? 14.967 7.996 -19.984 1.00 81.81 174 ASP A N 1
ATOM 1418 C CA . ASP A 1 174 ? 15.943 8.962 -19.481 1.00 81.81 174 ASP A CA 1
ATOM 1419 C C . ASP A 1 174 ? 16.489 8.526 -18.119 1.00 81.81 174 ASP A C 1
ATOM 1421 O O . ASP A 1 174 ? 17.701 8.471 -17.913 1.00 81.81 174 ASP A O 1
ATOM 1425 N N . ALA A 1 175 ? 15.614 8.078 -17.219 1.00 78.62 175 ALA A N 1
ATOM 1426 C CA . ALA A 1 175 ? 16.021 7.594 -15.911 1.00 78.62 175 ALA A CA 1
ATOM 1427 C C . ALA A 1 175 ? 16.843 6.291 -15.980 1.00 78.62 175 ALA A C 1
ATOM 1429 O O . ALA A 1 175 ? 17.832 6.138 -15.253 1.00 78.62 175 ALA A O 1
ATOM 1430 N N . ALA A 1 176 ? 16.499 5.372 -16.891 1.00 74.50 176 ALA A N 1
ATOM 1431 C CA . ALA A 1 176 ? 17.291 4.170 -17.145 1.00 74.50 176 ALA A CA 1
ATOM 1432 C C . ALA A 1 176 ? 18.670 4.505 -17.746 1.00 74.50 176 ALA A C 1
ATOM 1434 O O . ALA A 1 176 ? 19.683 3.954 -17.308 1.00 74.50 176 ALA A O 1
ATOM 1435 N N . HIS A 1 177 ? 18.741 5.446 -18.694 1.00 74.75 177 HIS A N 1
ATOM 1436 C CA . HIS A 1 177 ? 19.996 5.919 -19.285 1.00 74.75 177 HIS A CA 1
ATOM 1437 C C . HIS A 1 177 ? 20.878 6.650 -18.265 1.00 74.75 177 HIS A C 1
ATOM 1439 O O . HIS A 1 177 ? 22.071 6.353 -18.159 1.00 74.75 177 HIS A O 1
ATOM 1445 N N . ALA A 1 178 ? 20.300 7.545 -17.463 1.00 70.69 178 ALA A N 1
ATOM 1446 C CA . ALA A 1 178 ? 20.997 8.285 -16.417 1.00 70.69 178 ALA A CA 1
ATOM 1447 C C . ALA A 1 178 ? 21.607 7.368 -15.345 1.00 70.69 178 ALA A C 1
ATOM 1449 O O . ALA A 1 178 ? 22.619 7.729 -14.735 1.00 70.69 178 ALA A O 1
ATOM 1450 N N . ARG A 1 179 ? 21.015 6.188 -15.115 1.00 68.12 179 ARG A N 1
ATOM 1451 C CA . ARG A 1 179 ? 21.526 5.184 -14.174 1.00 68.12 179 ARG A CA 1
ATOM 1452 C C . ARG A 1 179 ? 22.516 4.214 -14.821 1.00 68.12 179 ARG A C 1
ATOM 1454 O O . ARG A 1 179 ? 23.561 3.966 -14.227 1.00 68.12 179 ARG A O 1
ATOM 1461 N N . GLY A 1 180 ? 22.261 3.756 -16.050 1.00 59.34 180 GLY A N 1
ATOM 1462 C CA . GLY A 1 180 ? 23.206 2.943 -16.827 1.00 59.34 180 GLY A CA 1
ATOM 1463 C C . GLY A 1 180 ? 24.545 3.649 -17.081 1.00 59.34 180 GLY A C 1
ATOM 1464 O O . GLY A 1 180 ? 25.588 3.003 -17.118 1.00 59.34 180 GLY A O 1
ATOM 1465 N N . ALA A 1 181 ? 24.536 4.983 -17.163 1.00 50.94 181 ALA A N 1
ATOM 1466 C CA . ALA A 1 181 ? 25.745 5.804 -17.245 1.00 50.94 181 ALA A CA 1
ATOM 1467 C C . ALA A 1 181 ? 26.517 5.921 -15.911 1.00 50.94 181 ALA A C 1
ATOM 1469 O O . ALA A 1 181 ? 27.690 6.288 -15.916 1.00 50.94 181 ALA A O 1
ATOM 1470 N N . ARG A 1 182 ? 25.883 5.624 -14.765 1.00 48.75 182 ARG A N 1
ATOM 1471 C CA . ARG A 1 182 ? 26.491 5.711 -13.421 1.00 48.75 182 ARG A CA 1
ATOM 1472 C C . ARG A 1 182 ? 26.986 4.367 -12.890 1.00 48.75 182 ARG A C 1
ATOM 1474 O O . ARG A 1 182 ? 27.934 4.358 -12.114 1.00 48.75 182 ARG A O 1
ATOM 1481 N N . SER A 1 183 ? 26.382 3.249 -13.294 1.00 48.44 183 SER A N 1
ATOM 1482 C CA . SER A 1 183 ? 26.749 1.907 -12.813 1.00 48.44 183 SER A CA 1
ATOM 1483 C C . SER A 1 183 ? 27.940 1.267 -13.543 1.00 48.44 183 SER A C 1
ATOM 1485 O O . SER A 1 183 ? 28.466 0.264 -13.070 1.00 48.44 183 SER A O 1
ATOM 1487 N N . HIS A 1 184 ? 28.428 1.851 -14.645 1.00 43.66 184 HIS A N 1
ATOM 1488 C CA . HIS A 1 184 ? 29.611 1.360 -15.363 1.00 43.66 184 HIS A CA 1
ATOM 1489 C C . HIS A 1 184 ? 30.581 2.494 -15.758 1.00 43.66 184 HIS A C 1
ATOM 1491 O O . HIS A 1 184 ? 30.460 3.048 -16.850 1.00 43.66 184 HIS A O 1
ATOM 1497 N N . PRO A 1 185 ? 31.617 2.798 -14.946 1.00 38.97 185 PRO A N 1
ATOM 1498 C CA . PRO A 1 185 ? 32.688 3.730 -15.323 1.00 38.97 185 PRO A CA 1
ATOM 1499 C C . PRO A 1 185 ? 33.653 3.159 -16.381 1.00 38.97 185 PRO A C 1
ATOM 1501 O O . PRO A 1 185 ? 34.526 3.867 -16.879 1.00 38.97 185 PRO A O 1
ATOM 1504 N N . HIS A 1 186 ? 33.531 1.871 -16.720 1.00 41.12 186 HIS A N 1
ATOM 1505 C CA . HIS A 1 186 ? 34.458 1.158 -17.596 1.00 41.12 186 HIS A CA 1
ATOM 1506 C C . HIS A 1 186 ? 33.729 0.468 -18.755 1.00 41.12 186 HIS A C 1
ATOM 1508 O O . HIS A 1 186 ? 33.562 -0.749 -18.770 1.00 41.12 186 HIS A O 1
ATOM 1514 N N . ARG A 1 187 ? 33.337 1.233 -19.777 1.00 40.62 187 ARG A N 1
ATOM 1515 C CA . ARG A 1 187 ? 33.172 0.687 -21.133 1.00 40.62 187 ARG A CA 1
ATOM 1516 C C . ARG A 1 187 ? 33.605 1.724 -22.180 1.00 40.62 187 ARG A C 1
ATOM 1518 O O . ARG A 1 187 ? 33.244 2.889 -22.031 1.00 40.62 187 ARG A O 1
ATOM 1525 N N . PRO A 1 188 ? 34.392 1.342 -23.207 1.00 34.59 188 PRO A N 1
ATOM 1526 C CA . PRO A 1 188 ? 34.759 2.242 -24.298 1.00 34.59 188 PRO A CA 1
ATOM 1527 C C . PRO A 1 188 ? 33.551 2.486 -25.223 1.00 34.59 188 PRO A C 1
ATOM 1529 O O . PRO A 1 188 ? 32.575 1.731 -25.155 1.00 34.59 188 PRO A O 1
ATOM 1532 N N . PRO A 1 189 ? 33.593 3.528 -26.078 1.00 35.75 189 PRO A N 1
ATOM 1533 C CA . PRO A 1 189 ? 32.476 3.869 -26.950 1.00 35.75 189 PRO A CA 1
ATOM 1534 C C . PRO A 1 189 ? 32.226 2.739 -27.952 1.00 35.75 189 PRO A C 1
ATOM 1536 O O . PRO A 1 189 ? 33.157 2.241 -28.586 1.00 35.75 189 PRO A O 1
ATOM 1539 N N . LEU A 1 190 ? 30.965 2.333 -28.083 1.00 38.34 190 LEU A N 1
ATOM 1540 C CA . LEU A 1 190 ? 30.523 1.477 -29.179 1.00 38.34 190 LEU A CA 1
ATOM 1541 C C . LEU A 1 190 ? 30.322 2.370 -30.409 1.00 38.34 190 LEU A C 1
ATOM 1543 O O . LEU A 1 190 ? 29.646 3.396 -30.314 1.00 38.34 190 LEU A O 1
ATOM 1547 N N . GLY A 1 191 ? 30.990 2.005 -31.505 1.00 36.81 191 GLY A N 1
ATOM 1548 C CA . GLY A 1 191 ? 30.798 2.599 -32.830 1.00 36.81 191 GLY A CA 1
ATOM 1549 C C . GLY A 1 191 ? 29.544 2.103 -33.533 1.00 36.81 191 GLY A C 1
ATOM 1550 O O . GLY A 1 191 ? 28.869 1.199 -32.989 1.00 36.81 191 GLY A O 1
#

Solvent-accessible surface area (backbone atoms only — not comparable to full-atom values): 11692 Å² total; per-residue (Å²): 118,77,50,69,68,44,91,49,74,87,67,32,72,51,72,67,56,51,50,51,51,52,52,58,75,39,67,85,51,72,57,58,62,54,53,49,51,49,54,48,50,52,50,52,50,51,54,48,52,52,49,51,50,53,53,49,52,54,49,50,54,52,48,52,53,51,53,53,52,40,52,72,77,36,60,64,71,57,34,53,34,53,75,71,71,43,86,83,73,91,82,87,72,96,66,84,58,78,48,82,66,80,69,88,60,49,73,58,51,56,73,75,46,57,73,67,60,48,49,53,53,49,52,54,51,51,53,53,48,51,57,56,40,71,78,43,87,50,41,80,45,85,50,105,87,44,58,34,38,38,49,70,67,76,79,86,80,72,90,62,91,65,80,54,65,65,50,54,51,47,53,54,48,50,55,49,50,64,45,59,65,66,80,49,94,81,72,80,88,83,129

Radius of gyration: 38.63 Å; Cα contacts (8 Å, |Δi|>4): 79; chains: 1; bounding box: 74×36×111 Å

Sequence (191 aa):
MKECWSEQPEKRPTIDQIFDQFKSINKGRKTNIIDSMLRMLEQYSSNLEDLIRERTEELELEKQKTDKLLTQMLPPSVAEALKMGTPVEPEYFEEVTLYFSDIVGFTTISAMSEPIEVVDLLNDLYTLFDAIIGSHDVYKVMVATSMWTQREPARRGDRQHVPGHPQLRWDLQDAAHARGARSHPHRPPLG